Protein AF-A0A5E3X600-F1 (afdb_monomer)

pLDDT: mean 76.94, std 15.93, range [38.12, 96.0]

Nearest PDB structures (foldseek):
  6sci-assembly1_A  TM=3.029E-01  e=6.767E+00  Escherichia coli K-12

Solvent-accessible surface area (backbone atoms only — not comparable to full-atom values): 11676 Å² total; per-residue (Å²): 130,70,82,52,58,64,31,53,50,54,53,45,63,74,66,53,71,58,20,53,50,25,67,34,67,32,62,66,55,35,43,56,51,49,49,69,52,50,50,59,39,31,50,56,57,47,69,69,44,81,86,58,88,66,56,58,35,58,50,46,62,72,31,41,67,66,52,48,101,84,67,47,61,62,64,84,57,62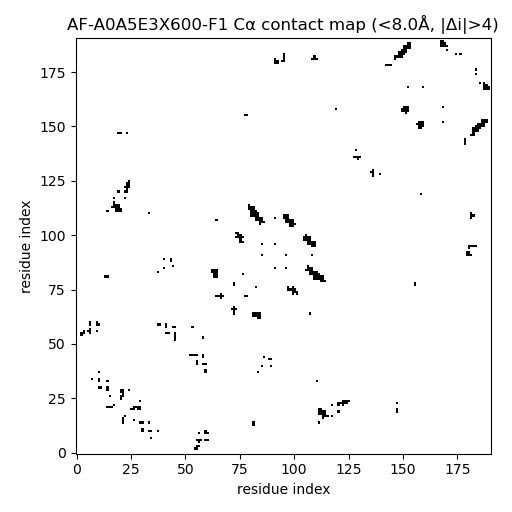,80,53,50,42,30,34,60,44,55,96,82,53,78,68,50,74,90,41,49,48,64,28,86,53,98,80,49,52,34,27,28,59,77,49,35,50,42,96,58,64,86,77,58,76,62,55,78,78,83,66,61,54,78,91,39,64,70,61,25,52,60,46,54,76,67,48,70,87,65,72,80,54,38,34,33,81,87,60,44,82,50,77,75,88,86,54,97,62,67,65,41,56,72,95,61,89,76,87,82,50,88,70,51,66,56,55,79,48,86,27,53,81,131

Foldseek 3Di:
DDLCPLQLVLLLVLQDDAWLCCLQPNSVLLSVQSCVQQQLLLVVVQVPPPPDNDRSSVSSNVFWFAADPVRDTAPQQFPQFGKGFDDPPSLADPVQWTFGPDPVRTTIGTQIGHDPDSVQHDHDDPPQPPPVP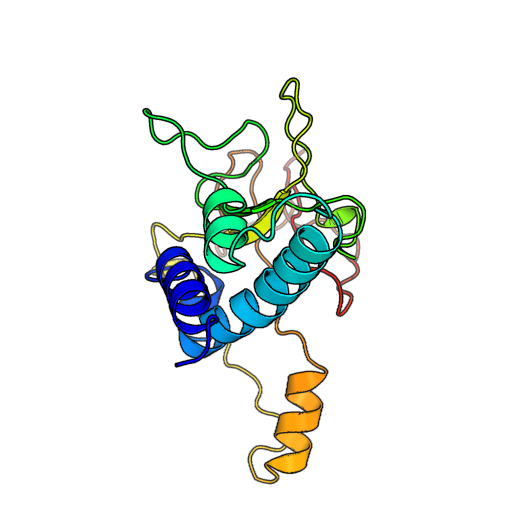VVVSVVVPVVDPPADAWEAEPVSDIHDDPPDPDQQQDDPDDDDDDPSHSYDYDHGDDD

Secondary structure (DSSP, 8-state):
--TTHHHHHHHHHHT-SSBHHHHHH-HHHHHHHHHHHHHHHHHHHHHH--SS---HHHHHHHHBPPP-TTSPPPTTSPTTEEEEE--TTS---GGGEEEPSSTT--EEEEEEEB-S-GGGS-PPPPP-TTTT-HHHHHHHHTT------EEEETTS-BS--TT-S--TTS-SSPP---TT----EEEE---

Radius of gyration: 17.74 Å; Cα contacts (8 Å, |Δi|>4): 252; chains: 1; bounding box: 41×49×45 Å

Sequence (191 aa):
MSSQGPAFMVIACEHKGDTVINVTFGPQVAGDRAIRLVVPMAEKTTAKRTVHRTPIHEVILRSYCQPDSRGNLPQGIPPGAIAFAAHEDAGIHYSDIIETADAARTRWCILDVRVPDPTRIIPATIVVPYATQLTRLNSELDRTDMLPLWFWQKNSELGVPIAESSFDCLPDRPTRIEASSLKVALHVGHN

Mean predicted aligned error: 9.57 Å

Structure (mmCIF, N/CA/C/O backbone):
data_AF-A0A5E3X600-F1
#
_entry.id   AF-A0A5E3X600-F1
#
loop_
_atom_site.group_PDB
_atom_site.id
_atom_site.type_symbol
_atom_site.label_atom_id
_atom_site.label_alt_id
_atom_site.label_comp_id
_atom_site.label_asym_id
_atom_site.label_entity_id
_atom_site.label_seq_id
_atom_site.pdbx_PDB_ins_code
_atom_site.Cartn_x
_atom_site.Cartn_y
_atom_site.Cartn_z
_atom_site.occupancy
_atom_site.B_iso_or_equiv
_atom_site.auth_seq_id
_atom_site.auth_comp_id
_atom_site.auth_asym_id
_atom_site.auth_atom_id
_atom_site.pdbx_PDB_model_num
ATOM 1 N N . MET A 1 1 ? 13.132 -23.997 -8.587 1.00 45.19 1 MET A N 1
ATOM 2 C CA . MET A 1 1 ? 12.647 -23.028 -7.579 1.00 45.19 1 MET A CA 1
ATOM 3 C C . MET A 1 1 ? 12.146 -21.810 -8.332 1.00 45.19 1 MET A C 1
ATOM 5 O O . MET A 1 1 ? 12.881 -21.330 -9.185 1.00 45.19 1 MET A O 1
ATOM 9 N N . SER A 1 2 ? 10.890 -21.394 -8.143 1.00 53.72 2 SER A N 1
ATOM 10 C CA . SER A 1 2 ? 10.322 -20.298 -8.937 1.00 53.72 2 SER A CA 1
ATOM 11 C C . SER A 1 2 ? 11.105 -19.004 -8.687 1.00 53.72 2 SER A C 1
ATOM 13 O O . SER A 1 2 ? 11.452 -18.679 -7.552 1.00 53.72 2 SER A O 1
ATOM 15 N N . SER A 1 3 ? 11.369 -18.234 -9.743 1.00 62.16 3 SER A N 1
ATOM 16 C CA . SER A 1 3 ? 12.017 -16.912 -9.673 1.00 62.16 3 SER A CA 1
ATOM 17 C C . SER A 1 3 ? 11.206 -15.866 -8.890 1.00 62.16 3 SER A C 1
ATOM 19 O O . SER A 1 3 ? 11.630 -14.719 -8.767 1.00 62.16 3 SER A O 1
ATOM 21 N N . GLN A 1 4 ? 10.034 -16.258 -8.382 1.00 75.56 4 GLN A N 1
ATOM 22 C CA . GLN A 1 4 ? 9.105 -15.443 -7.610 1.00 75.56 4 GLN A CA 1
ATOM 23 C C . GLN A 1 4 ? 9.355 -15.513 -6.097 1.00 75.56 4 GLN A C 1
ATOM 25 O O . GLN A 1 4 ? 8.966 -14.589 -5.392 1.00 75.56 4 GLN A O 1
ATOM 30 N N . GLY A 1 5 ? 10.055 -16.537 -5.589 1.00 86.81 5 GLY A N 1
ATOM 31 C CA . GLY A 1 5 ? 10.367 -16.646 -4.155 1.00 86.81 5 GLY A CA 1
ATOM 32 C C . GLY A 1 5 ? 11.020 -15.379 -3.573 1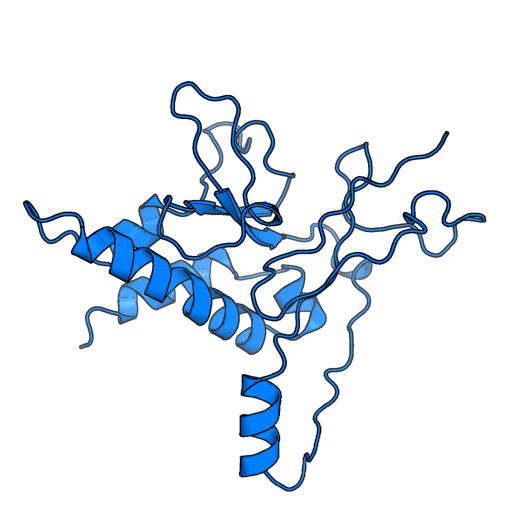.00 86.81 5 GLY A C 1
ATOM 33 O O . GLY A 1 5 ? 10.505 -14.829 -2.599 1.00 86.81 5 GLY A O 1
ATOM 34 N N . PRO A 1 6 ? 12.081 -14.834 -4.202 1.00 91.31 6 PRO A N 1
ATOM 35 C CA . PRO A 1 6 ? 12.690 -13.578 -3.764 1.00 91.31 6 PRO A CA 1
ATOM 36 C C . PRO A 1 6 ? 11.747 -12.368 -3.835 1.00 91.31 6 PRO A C 1
ATOM 38 O O . PRO A 1 6 ? 11.812 -11.497 -2.976 1.00 91.31 6 PRO A O 1
ATOM 41 N N . ALA A 1 7 ? 10.846 -12.317 -4.822 1.00 91.75 7 ALA A N 1
ATOM 42 C CA . ALA A 1 7 ? 9.875 -11.231 -4.953 1.00 91.75 7 ALA A CA 1
ATOM 43 C C . ALA A 1 7 ? 8.884 -11.218 -3.782 1.00 91.75 7 ALA A C 1
ATOM 45 O O . ALA A 1 7 ? 8.658 -10.170 -3.180 1.00 91.75 7 ALA A O 1
ATOM 46 N N . PHE A 1 8 ? 8.350 -12.385 -3.415 1.00 93.81 8 PHE A N 1
ATOM 47 C CA . PHE A 1 8 ? 7.444 -12.504 -2.274 1.00 93.81 8 PHE A CA 1
ATOM 48 C C . PHE A 1 8 ? 8.130 -12.161 -0.955 1.00 93.81 8 PHE A C 1
ATOM 50 O O . PHE A 1 8 ? 7.510 -11.524 -0.111 1.00 93.81 8 PHE A O 1
ATOM 57 N N . MET A 1 9 ? 9.414 -12.498 -0.793 1.00 93.44 9 MET A N 1
ATOM 58 C CA . MET A 1 9 ? 10.168 -12.084 0.395 1.00 93.44 9 MET A CA 1
ATOM 59 C C . MET A 1 9 ? 10.314 -10.564 0.495 1.00 93.44 9 MET A C 1
ATOM 61 O O . MET A 1 9 ? 10.135 -10.023 1.581 1.00 93.44 9 MET A O 1
ATOM 65 N N . VAL A 1 10 ? 10.604 -9.864 -0.609 1.00 94.25 10 VAL A N 1
ATOM 66 C CA . VAL A 1 10 ? 10.683 -8.390 -0.602 1.00 94.25 10 VAL A CA 1
ATOM 67 C C . VAL A 1 10 ? 9.337 -7.787 -0.204 1.00 94.25 10 VAL A C 1
ATOM 69 O O . VAL A 1 10 ? 9.286 -6.939 0.682 1.00 94.25 10 VAL A O 1
ATOM 72 N N . ILE A 1 11 ? 8.244 -8.269 -0.800 1.00 94.88 11 ILE A N 1
ATOM 73 C CA . ILE A 1 11 ? 6.891 -7.796 -0.481 1.00 94.88 11 ILE A CA 1
ATOM 74 C C . ILE A 1 11 ? 6.559 -8.061 0.992 1.00 94.88 11 ILE A C 1
ATOM 76 O O . ILE A 1 11 ? 6.163 -7.145 1.705 1.00 94.88 11 ILE A O 1
ATOM 80 N N . ALA A 1 12 ? 6.779 -9.282 1.481 1.00 93.81 12 ALA A N 1
ATOM 81 C CA . ALA A 1 12 ? 6.529 -9.625 2.877 1.00 93.81 12 ALA A CA 1
ATOM 82 C C . ALA A 1 12 ? 7.363 -8.766 3.843 1.00 93.81 12 ALA A C 1
ATOM 84 O O . ALA A 1 12 ? 6.867 -8.360 4.888 1.00 93.81 12 ALA A O 1
ATOM 85 N N . CYS A 1 13 ? 8.614 -8.455 3.492 1.00 94.06 13 CYS A N 1
ATOM 86 C CA . CYS A 1 13 ? 9.482 -7.606 4.304 1.00 94.06 13 CYS A CA 1
ATOM 87 C C . CYS A 1 13 ? 9.001 -6.155 4.396 1.00 94.06 13 CYS A C 1
ATOM 89 O O . CYS A 1 13 ? 9.158 -5.555 5.458 1.00 94.06 13 CYS A O 1
ATOM 91 N N . GLU A 1 14 ? 8.442 -5.593 3.325 1.00 94.44 14 GLU A N 1
ATOM 92 C CA . GLU A 1 14 ? 7.943 -4.212 3.326 1.00 94.44 14 GLU A CA 1
ATOM 93 C C . GLU A 1 14 ? 6.651 -4.058 4.133 1.00 94.44 14 GLU A C 1
ATOM 95 O O . GLU A 1 14 ? 6.475 -3.052 4.824 1.00 94.44 14 GLU A O 1
ATOM 100 N N . HIS A 1 15 ? 5.795 -5.084 4.095 1.00 93.50 15 HIS A N 1
ATOM 101 C CA . HIS A 1 15 ? 4.473 -5.115 4.733 1.00 93.50 15 HIS A CA 1
ATOM 102 C C . HIS A 1 15 ? 4.456 -5.829 6.095 1.00 93.50 15 HIS A C 1
ATOM 104 O O . HIS A 1 15 ? 3.393 -6.154 6.618 1.00 93.50 15 HIS A O 1
ATOM 110 N N . LYS A 1 16 ? 5.626 -6.099 6.685 1.00 92.75 16 LYS A N 1
ATOM 111 C CA . LYS A 1 16 ? 5.725 -6.678 8.034 1.00 92.75 16 LYS A CA 1
ATOM 112 C C . LYS A 1 16 ? 5.503 -5.625 9.124 1.00 92.75 16 LYS A C 1
ATOM 114 O O . LYS A 1 16 ? 5.778 -4.442 8.930 1.00 92.75 16 LYS A O 1
ATOM 119 N N . GLY A 1 17 ? 5.174 -6.101 10.324 1.00 92.06 17 GLY A N 1
ATOM 120 C CA . GLY A 1 17 ? 5.018 -5.262 11.514 1.00 92.06 17 GLY A CA 1
ATOM 121 C C . GLY A 1 17 ? 3.677 -4.539 11.536 1.00 92.06 17 GLY A C 1
ATOM 122 O O . GLY A 1 17 ? 2.733 -4.966 10.876 1.00 92.06 17 GLY A O 1
ATOM 123 N N . ASP A 1 18 ? 3.589 -3.457 12.300 1.00 93.19 18 ASP A N 1
ATOM 124 C CA . ASP A 1 18 ? 2.327 -2.753 12.500 1.00 93.19 18 ASP A CA 1
ATOM 125 C C . ASP A 1 18 ? 2.005 -1.855 11.302 1.00 93.19 18 ASP A C 1
ATOM 127 O O . ASP A 1 18 ? 2.442 -0.706 11.203 1.00 93.19 18 ASP A O 1
ATOM 131 N N . THR A 1 19 ? 1.246 -2.404 10.358 1.00 91.94 19 THR A N 1
ATOM 132 C CA . THR A 1 19 ? 0.670 -1.679 9.221 1.00 91.94 19 THR A CA 1
ATOM 133 C C . THR A 1 19 ? -0.846 -1.696 9.313 1.00 91.94 19 THR A C 1
ATOM 135 O O . THR A 1 19 ? -1.399 -2.648 9.855 1.00 91.94 19 THR A O 1
ATOM 138 N N . VAL A 1 20 ? -1.542 -0.684 8.786 1.00 88.31 20 VAL A N 1
ATOM 139 C CA . VAL A 1 20 ? -3.006 -0.575 8.930 1.00 88.31 20 VAL A CA 1
ATOM 140 C C . VAL A 1 20 ? -3.706 -1.850 8.471 1.00 88.31 20 VAL A C 1
ATOM 142 O O . VAL A 1 20 ? -4.547 -2.370 9.205 1.00 88.31 20 VAL A O 1
ATOM 145 N N . ILE A 1 21 ? -3.351 -2.389 7.301 1.00 87.81 21 ILE A N 1
ATOM 146 C CA . ILE A 1 21 ? -3.981 -3.617 6.794 1.00 87.81 21 ILE A CA 1
ATOM 147 C C . ILE A 1 21 ? -3.667 -4.795 7.720 1.00 87.81 21 ILE A C 1
ATOM 149 O O . ILE A 1 21 ? -4.570 -5.568 8.040 1.00 87.81 21 ILE A O 1
ATOM 153 N N . ASN A 1 22 ? -2.426 -4.911 8.201 1.00 89.25 22 ASN A N 1
ATOM 154 C CA . ASN A 1 22 ? -2.036 -5.983 9.108 1.00 89.25 22 ASN A CA 1
ATOM 155 C C . ASN A 1 22 ? -2.769 -5.894 10.460 1.00 89.25 22 ASN A C 1
ATOM 157 O O . ASN A 1 22 ? -3.338 -6.888 10.902 1.00 89.25 22 ASN A O 1
ATOM 161 N N . VAL A 1 23 ? -2.843 -4.717 11.094 1.00 87.94 23 VAL A N 1
ATOM 162 C CA . VAL A 1 23 ? -3.537 -4.573 12.390 1.00 87.94 23 VAL A CA 1
ATOM 163 C C . VAL A 1 23 ? -5.053 -4.750 12.252 1.00 87.94 23 VAL A C 1
ATOM 165 O O . VAL A 1 23 ? -5.705 -5.222 13.179 1.00 87.94 23 VAL A O 1
ATOM 168 N N . THR A 1 24 ? -5.622 -4.384 11.099 1.00 84.44 24 THR A N 1
ATOM 169 C CA . THR A 1 24 ? -7.074 -4.457 10.866 1.00 84.44 24 THR A CA 1
ATOM 170 C C . THR A 1 24 ? -7.523 -5.864 10.471 1.00 84.44 24 THR A C 1
ATOM 172 O O . THR A 1 24 ? -8.528 -6.352 10.982 1.00 84.44 24 THR A O 1
ATOM 175 N N . PHE A 1 25 ? -6.796 -6.515 9.557 1.00 82.94 25 PHE A N 1
ATOM 176 C CA . PHE A 1 25 ? -7.232 -7.745 8.883 1.00 82.94 25 PHE A CA 1
ATOM 177 C C . PHE A 1 25 ? -6.270 -8.931 9.052 1.00 82.94 25 PHE A C 1
ATOM 179 O O . PHE A 1 25 ? -6.599 -10.052 8.662 1.00 82.94 25 PHE A O 1
ATOM 186 N N . GLY A 1 26 ? -5.092 -8.709 9.634 1.00 86.19 26 GLY A N 1
ATOM 187 C CA . GLY A 1 26 ? -4.058 -9.716 9.847 1.00 86.19 26 GLY A CA 1
ATOM 188 C C . GLY A 1 26 ? -3.000 -9.790 8.734 1.00 86.19 26 GLY A C 1
ATOM 189 O O . GLY A 1 26 ? -3.195 -9.294 7.617 1.00 86.19 26 GLY A O 1
ATOM 190 N N . PRO A 1 27 ? -1.867 -10.463 9.008 1.00 87.69 27 PRO A N 1
ATOM 191 C CA . PRO A 1 27 ? -0.671 -10.396 8.163 1.00 87.69 27 PRO A CA 1
ATOM 192 C C . PRO A 1 27 ? -0.838 -11.130 6.835 1.00 87.69 27 PRO A C 1
ATOM 194 O O . PRO A 1 27 ? -0.254 -10.736 5.827 1.00 87.69 27 PRO A O 1
ATOM 197 N N . GLN A 1 28 ? -1.658 -12.183 6.816 1.00 84.62 28 GLN A N 1
ATOM 198 C CA . GLN A 1 28 ? -1.955 -12.929 5.597 1.00 84.62 28 GLN A CA 1
ATOM 199 C C . GLN A 1 28 ? -2.701 -12.051 4.583 1.00 84.62 28 GLN A C 1
ATOM 201 O O . GLN A 1 28 ? -2.296 -11.976 3.428 1.00 84.62 28 GLN A O 1
ATOM 206 N N . VAL A 1 29 ? -3.728 -11.317 5.031 1.00 83.44 29 VAL A N 1
ATOM 207 C CA . VAL A 1 29 ? -4.505 -10.413 4.168 1.00 83.44 29 VAL A CA 1
ATOM 208 C C . VAL A 1 29 ? -3.626 -9.281 3.631 1.00 83.44 29 VAL A C 1
ATOM 210 O O . VAL A 1 29 ? -3.697 -8.967 2.441 1.00 83.44 29 VAL A O 1
ATOM 213 N N . ALA A 1 30 ? -2.762 -8.707 4.477 1.00 86.81 30 ALA A N 1
ATOM 214 C CA . ALA A 1 30 ? -1.802 -7.681 4.067 1.00 86.81 30 ALA A CA 1
ATOM 215 C C . ALA A 1 30 ? -0.842 -8.186 2.978 1.00 86.81 30 ALA A C 1
ATOM 217 O O . ALA A 1 30 ? -0.710 -7.554 1.925 1.00 86.81 30 ALA A O 1
ATOM 218 N N . GLY A 1 31 ? -0.234 -9.357 3.187 1.00 89.38 31 GLY A N 1
ATOM 219 C CA . GLY A 1 31 ? 0.672 -9.978 2.221 1.00 89.38 31 GLY A CA 1
ATOM 220 C C . GLY A 1 31 ? -0.008 -10.308 0.891 1.00 89.38 31 GLY A C 1
ATOM 221 O O . GLY A 1 31 ? 0.477 -9.897 -0.165 1.00 89.38 31 GLY A O 1
ATOM 222 N N . ASP A 1 32 ? -1.156 -10.988 0.930 1.00 85.75 32 ASP A N 1
ATOM 223 C CA . ASP A 1 32 ? -1.898 -11.396 -0.270 1.00 85.75 32 ASP A CA 1
ATOM 224 C C . ASP A 1 32 ? -2.338 -10.187 -1.100 1.00 85.75 32 ASP A C 1
ATOM 226 O O . ASP A 1 32 ? -2.290 -10.197 -2.334 1.00 85.75 32 ASP A O 1
ATOM 230 N N . ARG A 1 33 ? -2.745 -9.104 -0.436 1.00 85.12 33 ARG A N 1
ATOM 231 C CA . ARG A 1 33 ? -3.091 -7.847 -1.100 1.00 85.12 33 ARG A CA 1
ATOM 232 C C . ARG A 1 33 ? -1.882 -7.182 -1.745 1.00 85.12 33 ARG A C 1
ATOM 234 O O . ARG A 1 33 ? -1.953 -6.807 -2.916 1.00 85.12 33 ARG A O 1
ATOM 241 N N . ALA A 1 34 ? -0.777 -7.056 -1.017 1.00 90.50 34 ALA A N 1
ATOM 242 C CA . ALA A 1 34 ? 0.436 -6.464 -1.562 1.00 90.50 34 ALA A CA 1
ATOM 243 C C . ALA A 1 34 ? 0.934 -7.247 -2.788 1.00 90.50 34 ALA A C 1
ATOM 245 O O . ALA A 1 34 ? 1.280 -6.642 -3.801 1.00 90.50 34 ALA A O 1
ATOM 246 N N . ILE A 1 35 ? 0.888 -8.584 -2.748 1.00 91.31 35 ILE A N 1
ATOM 247 C CA . ILE A 1 35 ? 1.250 -9.454 -3.877 1.00 91.31 35 ILE A CA 1
ATOM 248 C C . ILE A 1 35 ? 0.350 -9.206 -5.093 1.00 91.31 35 ILE A C 1
ATOM 250 O O . ILE A 1 35 ? 0.874 -9.008 -6.193 1.00 91.31 35 ILE A O 1
ATOM 254 N N . ARG A 1 36 ? -0.978 -9.174 -4.904 1.00 87.81 36 ARG A N 1
ATOM 255 C CA . ARG A 1 36 ? -1.961 -8.959 -5.985 1.00 87.81 36 ARG A CA 1
ATOM 256 C C . ARG A 1 36 ? -1.763 -7.643 -6.738 1.00 87.81 36 ARG A C 1
ATOM 258 O O . ARG A 1 36 ? -2.106 -7.572 -7.912 1.00 87.81 36 ARG A O 1
ATOM 265 N N . LEU A 1 37 ? -1.194 -6.629 -6.092 1.00 87.31 37 LEU A N 1
ATOM 266 C CA . LEU A 1 37 ? -0.929 -5.324 -6.702 1.00 87.31 37 LEU A CA 1
ATOM 267 C C . LEU A 1 37 ? 0.485 -5.230 -7.279 1.00 87.31 37 LEU A C 1
ATOM 269 O O . LEU A 1 37 ? 0.677 -4.892 -8.447 1.00 87.31 37 LEU A O 1
ATOM 273 N N . VAL A 1 38 ? 1.488 -5.568 -6.471 1.00 92.56 38 VAL A N 1
ATOM 274 C CA . VAL A 1 38 ? 2.901 -5.348 -6.794 1.00 92.56 38 VAL A CA 1
ATOM 275 C C . VAL A 1 38 ? 3.378 -6.252 -7.922 1.00 92.56 38 VAL A C 1
ATOM 277 O O . VAL A 1 38 ? 4.123 -5.798 -8.792 1.00 92.56 38 VAL A O 1
ATOM 280 N N . VAL A 1 39 ? 2.960 -7.522 -7.935 1.00 91.81 39 VAL A N 1
ATOM 281 C CA . VAL A 1 39 ? 3.447 -8.482 -8.934 1.00 91.81 39 VAL A CA 1
ATOM 282 C C . VAL A 1 39 ? 2.971 -8.111 -10.341 1.00 91.81 39 VAL A C 1
ATOM 284 O O . VAL A 1 39 ? 3.841 -7.920 -11.193 1.00 91.81 39 VAL A O 1
ATOM 287 N N . PRO A 1 40 ? 1.667 -7.887 -10.608 1.00 90.06 40 PRO A N 1
ATOM 288 C CA . PRO A 1 40 ? 1.227 -7.468 -11.939 1.00 90.06 40 PRO A CA 1
ATOM 289 C C . PRO A 1 40 ? 1.847 -6.140 -12.391 1.00 90.06 40 PRO A C 1
ATOM 291 O O . PRO A 1 40 ? 2.202 -5.991 -13.562 1.00 90.06 40 PRO A O 1
ATOM 294 N N . MET A 1 41 ? 2.025 -5.177 -11.477 1.00 90.38 41 MET A N 1
ATOM 295 C CA . MET A 1 41 ? 2.701 -3.914 -11.795 1.00 90.38 41 MET A CA 1
ATOM 296 C C . MET A 1 41 ? 4.159 -4.145 -12.216 1.00 90.38 41 MET A C 1
ATOM 298 O O . MET A 1 41 ? 4.596 -3.622 -13.243 1.00 90.38 41 MET A O 1
ATOM 302 N N . ALA A 1 42 ? 4.905 -4.963 -11.474 1.00 91.12 42 ALA A N 1
ATOM 303 C CA . ALA A 1 42 ? 6.296 -5.274 -11.788 1.00 91.12 42 ALA A CA 1
ATOM 304 C C . ALA A 1 42 ? 6.446 -6.098 -13.079 1.00 91.12 42 ALA A C 1
ATOM 306 O O . ALA A 1 42 ? 7.377 -5.861 -13.856 1.00 91.12 42 ALA A O 1
ATOM 307 N N . GLU A 1 43 ? 5.535 -7.036 -13.344 1.00 90.00 43 GLU A N 1
ATOM 308 C CA . GLU A 1 43 ? 5.512 -7.826 -14.581 1.00 90.00 43 GLU A CA 1
ATOM 309 C C . GLU A 1 43 ? 5.307 -6.937 -15.808 1.00 90.00 43 GLU A C 1
ATOM 311 O O . GLU A 1 43 ? 6.086 -7.026 -16.762 1.00 90.00 43 GLU A O 1
ATOM 316 N N . LYS A 1 44 ? 4.341 -6.010 -15.758 1.00 88.62 44 LYS A N 1
ATOM 317 C CA . LYS A 1 44 ? 4.119 -5.016 -16.821 1.00 88.62 44 LYS A CA 1
ATOM 318 C C . LYS A 1 44 ? 5.362 -4.159 -17.068 1.00 88.62 44 LYS A C 1
ATOM 320 O O . LYS A 1 44 ? 5.753 -3.954 -18.218 1.00 88.62 44 LYS A O 1
ATOM 325 N N . THR A 1 45 ? 6.018 -3.687 -16.007 1.00 86.75 45 THR A N 1
ATOM 326 C CA . THR A 1 45 ? 7.260 -2.904 -16.120 1.00 86.75 45 THR A CA 1
ATOM 327 C C . THR A 1 45 ? 8.390 -3.713 -16.748 1.00 86.75 45 THR A C 1
ATOM 329 O O . THR A 1 45 ? 9.120 -3.205 -17.602 1.00 86.75 45 THR A O 1
ATOM 332 N N . THR A 1 46 ? 8.527 -4.981 -16.360 1.00 87.06 46 THR A N 1
ATOM 333 C CA . THR A 1 46 ? 9.558 -5.881 -16.892 1.00 87.06 46 THR A CA 1
ATOM 334 C C . THR A 1 46 ? 9.319 -6.177 -18.373 1.00 87.06 46 THR A C 1
ATOM 336 O O . THR A 1 46 ? 10.264 -6.136 -19.157 1.00 87.06 46 THR A O 1
ATOM 339 N N . ALA A 1 47 ? 8.065 -6.399 -18.780 1.00 84.94 47 ALA A N 1
ATOM 340 C CA . ALA A 1 47 ? 7.697 -6.681 -20.169 1.00 84.94 47 ALA A CA 1
ATOM 341 C C . ALA A 1 47 ? 8.051 -5.535 -21.136 1.00 84.94 47 ALA A C 1
ATOM 343 O O . ALA A 1 47 ? 8.394 -5.784 -22.290 1.00 84.94 47 ALA A O 1
ATOM 344 N N . LYS A 1 48 ? 8.018 -4.282 -20.667 1.00 80.69 48 LYS A N 1
ATOM 345 C CA . LYS A 1 48 ? 8.375 -3.102 -21.472 1.00 80.69 48 LYS A CA 1
ATOM 346 C C . LYS A 1 48 ? 9.879 -2.911 -21.673 1.00 80.69 48 LYS A C 1
ATOM 348 O O . LYS A 1 48 ? 10.289 -2.252 -22.626 1.00 80.69 48 LYS A O 1
ATOM 353 N N . ARG A 1 49 ? 10.721 -3.439 -20.780 1.00 77.38 49 ARG A N 1
ATOM 354 C CA . ARG A 1 49 ? 12.181 -3.279 -20.860 1.00 77.38 49 ARG A CA 1
ATOM 355 C C . ARG A 1 49 ? 12.761 -4.365 -21.769 1.00 77.38 49 ARG A C 1
ATOM 357 O O . ARG A 1 49 ? 13.227 -5.401 -21.314 1.00 77.38 49 ARG A O 1
ATOM 364 N N . THR A 1 50 ? 12.729 -4.111 -23.074 1.00 58.94 50 THR A N 1
ATOM 365 C CA . THR A 1 50 ? 13.095 -5.068 -24.137 1.00 58.94 50 THR A CA 1
ATOM 366 C C . THR A 1 50 ? 14.586 -5.413 -24.220 1.00 58.94 50 THR A C 1
ATOM 368 O O . THR A 1 50 ? 14.939 -6.393 -24.868 1.00 58.94 50 THR A O 1
ATOM 371 N N . VAL A 1 51 ? 15.472 -4.645 -23.575 1.00 66.12 51 VAL A N 1
ATOM 372 C CA . VAL A 1 51 ? 16.924 -4.748 -23.816 1.00 66.12 51 VAL A CA 1
ATOM 373 C C . VAL A 1 51 ? 17.641 -5.631 -22.790 1.00 66.12 51 VAL A C 1
ATOM 375 O O . VAL A 1 51 ? 18.598 -6.308 -23.142 1.00 66.12 51 VAL A O 1
ATOM 378 N N . HIS A 1 52 ? 17.199 -5.654 -21.528 1.00 68.06 52 HIS A N 1
ATOM 379 C CA . HIS A 1 52 ? 17.789 -6.486 -20.472 1.00 68.06 52 HIS A CA 1
ATOM 380 C C . HIS A 1 52 ? 16.678 -7.045 -19.588 1.00 68.06 52 HIS A C 1
ATOM 382 O O . HIS A 1 52 ? 15.887 -6.291 -19.021 1.00 68.06 52 HIS A O 1
ATOM 388 N N . ARG A 1 53 ? 16.634 -8.374 -19.446 1.00 78.94 53 ARG A N 1
ATOM 389 C CA . ARG A 1 53 ? 15.643 -9.072 -18.623 1.00 78.94 53 ARG A CA 1
ATOM 390 C C . ARG A 1 53 ? 16.001 -8.913 -17.142 1.00 78.94 53 ARG A C 1
ATOM 392 O O . ARG A 1 53 ? 16.561 -9.820 -16.535 1.00 78.94 53 ARG A O 1
ATOM 399 N N . THR A 1 54 ? 15.727 -7.737 -16.579 1.00 86.00 54 THR A N 1
ATOM 400 C CA . THR A 1 54 ? 15.874 -7.492 -15.139 1.00 86.00 54 THR A CA 1
ATOM 401 C C . THR A 1 54 ? 14.995 -8.489 -14.374 1.00 86.00 54 THR A C 1
ATOM 403 O O . THR A 1 54 ? 13.815 -8.627 -14.708 1.00 86.00 54 THR A O 1
ATOM 406 N N . PRO A 1 55 ? 15.526 -9.199 -13.366 1.00 90.00 55 PRO A N 1
ATOM 407 C CA . PRO A 1 55 ? 14.714 -10.075 -12.533 1.00 90.00 55 PRO A CA 1
ATOM 408 C C . PRO A 1 55 ? 13.570 -9.310 -11.853 1.00 90.00 55 PRO A C 1
ATOM 410 O O . PRO A 1 55 ? 13.770 -8.211 -11.338 1.00 90.00 55 PRO A O 1
ATOM 413 N N . ILE A 1 56 ? 12.376 -9.909 -11.790 1.00 90.19 56 ILE A N 1
ATOM 414 C CA . ILE A 1 56 ? 11.180 -9.253 -11.231 1.00 90.19 56 ILE A CA 1
ATOM 415 C C . ILE A 1 56 ? 11.386 -8.747 -9.796 1.00 90.19 56 ILE A C 1
ATOM 417 O O . ILE A 1 56 ? 10.933 -7.662 -9.452 1.00 90.19 56 ILE A O 1
ATOM 421 N N . HIS A 1 57 ? 12.116 -9.494 -8.965 1.00 92.56 57 HIS A N 1
ATOM 422 C CA . HIS A 1 57 ? 12.381 -9.098 -7.584 1.00 92.56 57 HIS A CA 1
ATOM 423 C C . HIS A 1 57 ? 13.241 -7.830 -7.493 1.00 92.56 57 HIS A C 1
ATOM 425 O O . HIS A 1 57 ? 13.031 -7.029 -6.589 1.00 92.56 57 HIS A O 1
ATOM 431 N N . GLU A 1 58 ? 14.160 -7.603 -8.439 1.00 92.31 58 GLU A N 1
ATOM 432 C CA . GLU A 1 58 ? 14.920 -6.352 -8.503 1.00 92.31 58 GLU A CA 1
ATOM 433 C C . GLU A 1 58 ? 14.033 -5.183 -8.924 1.00 92.31 58 GLU A C 1
ATOM 435 O O . GLU A 1 58 ? 14.180 -4.082 -8.397 1.00 92.31 58 GLU A O 1
ATOM 440 N N . VAL A 1 59 ? 13.100 -5.412 -9.857 1.00 92.38 59 VAL A N 1
ATOM 441 C CA . VAL A 1 59 ? 12.114 -4.396 -10.249 1.00 92.38 59 VAL A CA 1
ATOM 442 C C . VAL A 1 59 ? 11.254 -4.021 -9.049 1.00 92.38 59 VAL A C 1
ATOM 444 O O . VAL A 1 59 ? 11.113 -2.837 -8.764 1.00 92.38 59 VAL A O 1
ATOM 447 N N . ILE A 1 60 ? 10.744 -5.009 -8.313 1.00 94.88 60 ILE A N 1
ATOM 448 C CA . ILE A 1 60 ? 9.945 -4.796 -7.101 1.00 94.88 60 ILE A CA 1
ATOM 449 C C . ILE A 1 60 ? 10.746 -4.017 -6.059 1.00 94.88 60 ILE A C 1
ATOM 451 O O . ILE A 1 60 ? 10.289 -2.970 -5.609 1.00 94.88 60 ILE A O 1
ATOM 455 N N . LEU A 1 61 ? 11.954 -4.478 -5.724 1.00 94.69 61 LEU A N 1
ATOM 456 C CA . LEU A 1 61 ? 12.810 -3.843 -4.721 1.00 94.69 61 LEU A CA 1
ATOM 457 C C . LEU A 1 61 ? 13.075 -2.367 -5.041 1.00 94.69 61 LEU A C 1
ATOM 459 O O . LEU A 1 61 ? 12.970 -1.520 -4.162 1.00 94.69 61 LEU A O 1
ATOM 463 N N . ARG A 1 62 ? 13.378 -2.048 -6.305 1.00 93.25 62 ARG A N 1
ATOM 464 C CA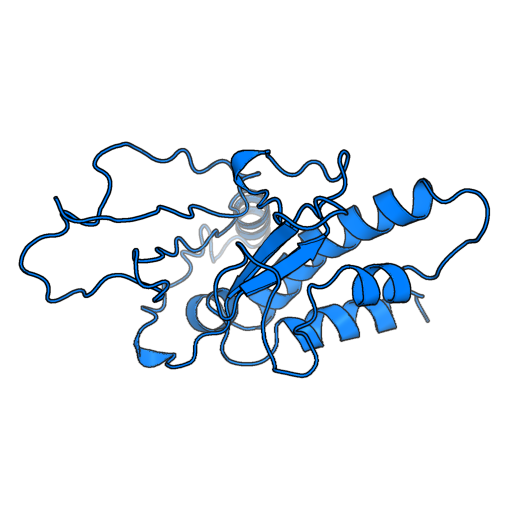 . ARG A 1 62 ? 13.658 -0.671 -6.747 1.00 93.25 62 ARG A CA 1
ATOM 465 C C . ARG A 1 62 ? 12.408 0.196 -6.904 1.00 93.25 62 ARG A C 1
ATOM 467 O O . ARG A 1 62 ? 12.543 1.406 -7.043 1.00 93.25 62 ARG A O 1
ATOM 474 N N . SER A 1 63 ? 11.223 -0.411 -6.948 1.00 94.75 63 SER A N 1
ATOM 475 C CA . SER A 1 63 ? 9.954 0.300 -7.139 1.00 94.75 63 SER A CA 1
ATOM 476 C C . SER A 1 63 ? 9.280 0.663 -5.819 1.00 94.75 63 SER A C 1
ATOM 478 O O . SER A 1 63 ? 8.403 1.523 -5.817 1.00 94.75 63 SER A O 1
ATOM 480 N N . TYR A 1 64 ? 9.677 0.053 -4.699 1.00 96.00 64 TYR A N 1
ATOM 481 C CA . TYR A 1 64 ? 9.263 0.527 -3.382 1.00 96.00 64 TYR A CA 1
ATOM 482 C C . TYR A 1 64 ? 9.896 1.881 -3.066 1.00 96.00 64 TYR A C 1
ATOM 484 O O . TYR A 1 64 ? 11.079 2.110 -3.319 1.00 96.00 64 TYR A O 1
ATOM 492 N N . CYS A 1 65 ? 9.095 2.774 -2.493 1.00 94.38 65 CYS A N 1
ATOM 493 C CA . CYS A 1 65 ? 9.553 4.070 -2.028 1.00 94.38 65 CYS A CA 1
ATOM 494 C C . CYS A 1 65 ? 10.497 3.878 -0.842 1.00 94.38 65 CYS A C 1
ATOM 496 O O . CYS A 1 65 ? 10.096 3.349 0.195 1.00 94.38 65 CYS A O 1
ATOM 498 N N . GLN A 1 66 ? 11.748 4.299 -1.008 1.00 91.69 66 GLN A N 1
ATOM 499 C CA . GLN A 1 66 ? 12.762 4.218 0.033 1.00 91.69 66 GLN A CA 1
ATOM 500 C C . GLN A 1 66 ? 12.941 5.597 0.676 1.00 91.69 66 GLN A C 1
ATOM 502 O O . GLN A 1 66 ? 13.050 6.589 -0.053 1.00 91.69 66 GLN A O 1
ATOM 507 N N . PRO A 1 67 ? 12.985 5.681 2.015 1.00 89.88 67 PRO A N 1
ATOM 508 C CA . PRO A 1 67 ? 13.384 6.904 2.691 1.00 89.88 67 PRO A CA 1
ATOM 509 C C . PRO A 1 67 ? 14.811 7.317 2.305 1.00 89.88 67 PRO A C 1
ATOM 511 O O . PRO A 1 67 ? 15.658 6.473 2.004 1.00 89.88 67 PRO A O 1
ATOM 514 N N . ASP A 1 68 ? 15.092 8.618 2.341 1.00 89.19 68 ASP A N 1
ATOM 515 C CA . ASP A 1 68 ? 16.450 9.135 2.183 1.00 89.19 68 ASP A CA 1
ATOM 516 C C . ASP A 1 68 ? 17.356 8.748 3.375 1.00 89.19 68 ASP A C 1
ATOM 518 O O . ASP A 1 68 ? 16.940 8.102 4.340 1.00 89.19 68 ASP A O 1
ATOM 522 N N . SER A 1 69 ? 18.622 9.174 3.346 1.00 87.94 69 SER A N 1
ATOM 523 C CA . SER A 1 69 ? 19.581 8.907 4.432 1.00 87.94 69 SER A CA 1
ATOM 524 C C . SER A 1 69 ? 19.194 9.520 5.785 1.00 87.94 69 SER A C 1
ATOM 526 O O . SER A 1 69 ? 19.799 9.185 6.803 1.00 87.94 69 SER A O 1
ATOM 528 N N . ARG A 1 70 ? 18.204 10.415 5.809 1.00 88.06 70 ARG A N 1
ATOM 529 C CA . ARG A 1 70 ? 17.638 11.043 7.006 1.00 88.06 70 ARG A CA 1
ATOM 530 C C . ARG A 1 70 ? 16.294 10.423 7.400 1.00 88.06 70 ARG A C 1
ATOM 532 O O . ARG A 1 70 ? 15.700 10.870 8.376 1.00 88.06 70 ARG A O 1
ATOM 539 N N . GLY A 1 71 ? 15.825 9.408 6.674 1.00 85.75 71 GLY A N 1
ATOM 540 C CA . GLY A 1 71 ? 14.544 8.752 6.912 1.00 85.75 71 GLY A CA 1
ATOM 541 C C . GLY A 1 71 ? 13.334 9.499 6.345 1.00 85.75 71 GLY A C 1
ATOM 542 O O . GLY A 1 71 ? 12.206 9.134 6.672 1.00 85.75 71 GLY A O 1
ATOM 543 N N . ASN A 1 72 ? 13.526 10.517 5.501 1.00 86.75 72 ASN A N 1
ATOM 544 C CA . ASN A 1 72 ? 12.420 11.261 4.901 1.00 86.75 72 ASN A CA 1
ATOM 545 C C . ASN A 1 72 ? 11.925 10.582 3.626 1.00 86.75 72 ASN A C 1
ATOM 547 O O . ASN A 1 72 ? 12.716 10.160 2.782 1.00 86.75 72 ASN A O 1
ATOM 551 N N . LEU A 1 73 ? 10.606 10.533 3.460 1.00 89.56 73 LEU A N 1
ATOM 552 C CA . LEU A 1 73 ? 9.983 10.143 2.199 1.00 89.56 73 LEU A CA 1
ATOM 553 C C . LEU A 1 73 ? 9.985 11.322 1.207 1.00 89.56 73 LEU A C 1
ATOM 555 O O . LEU A 1 73 ? 10.073 12.481 1.627 1.00 89.56 73 LEU A O 1
ATOM 559 N N . PRO A 1 74 ? 9.869 11.051 -0.106 1.00 90.12 74 PRO A N 1
ATOM 560 C CA . PRO A 1 74 ? 9.690 12.088 -1.114 1.00 90.12 74 PRO A CA 1
ATOM 561 C C . PRO A 1 74 ? 8.539 13.044 -0.778 1.00 90.12 74 PRO A C 1
ATOM 563 O O . PRO A 1 74 ? 7.497 12.634 -0.263 1.00 90.12 74 PRO A O 1
ATOM 566 N N . GLN A 1 75 ? 8.709 14.325 -1.114 1.00 87.06 75 GLN A N 1
ATOM 567 C CA . GLN A 1 75 ? 7.708 15.353 -0.835 1.00 87.06 75 GLN A CA 1
ATOM 568 C C . GLN A 1 75 ? 6.348 14.995 -1.453 1.00 87.06 75 GLN A C 1
ATOM 570 O O . GLN A 1 75 ? 6.249 14.769 -2.657 1.00 87.06 75 GLN A O 1
ATOM 575 N N . GLY A 1 76 ? 5.302 15.008 -0.624 1.00 84.12 76 GLY A N 1
ATOM 576 C CA . GLY A 1 76 ? 3.932 14.649 -1.007 1.00 84.12 76 GLY A CA 1
ATOM 577 C C . GLY A 1 76 ? 3.527 13.242 -0.567 1.00 84.12 76 GLY A C 1
ATOM 578 O O . GLY A 1 76 ? 2.335 12.970 -0.448 1.00 84.12 76 GLY A O 1
ATOM 579 N N . ILE A 1 77 ? 4.489 12.370 -0.252 1.00 87.88 77 ILE A N 1
ATOM 580 C CA . ILE A 1 77 ? 4.202 11.056 0.322 1.00 87.88 77 ILE A CA 1
ATOM 581 C C . ILE A 1 77 ? 3.972 11.204 1.835 1.00 87.88 77 ILE A C 1
ATOM 583 O O . ILE A 1 77 ? 4.849 11.725 2.530 1.00 87.88 77 ILE A O 1
ATOM 587 N N . PRO A 1 78 ? 2.821 10.753 2.370 1.00 85.81 78 PRO A N 1
ATOM 588 C CA . PRO A 1 78 ? 2.540 10.843 3.796 1.00 85.81 78 PRO A CA 1
ATOM 589 C C . PRO A 1 78 ? 3.555 10.058 4.642 1.00 85.81 78 PRO A C 1
ATOM 591 O O . PRO A 1 78 ? 4.008 8.990 4.215 1.00 85.81 78 PRO A O 1
ATOM 594 N N . PRO A 1 79 ? 3.872 10.515 5.866 1.00 85.75 79 PRO A N 1
ATOM 595 C CA . PRO A 1 79 ? 4.707 9.762 6.795 1.00 85.75 79 PRO A CA 1
ATOM 596 C C . PRO A 1 79 ? 4.186 8.337 7.016 1.00 85.75 79 PRO A C 1
ATOM 598 O O . PRO A 1 79 ? 2.981 8.101 7.100 1.00 85.75 79 PRO A O 1
ATOM 601 N N . GLY A 1 80 ? 5.105 7.372 7.093 1.00 88.62 80 GLY A N 1
ATOM 602 C CA . GLY A 1 80 ? 4.776 5.960 7.307 1.00 88.62 80 GLY A CA 1
ATOM 603 C C . GLY A 1 80 ? 4.167 5.241 6.097 1.00 88.62 80 GLY A C 1
ATOM 604 O O . GLY A 1 80 ? 3.989 4.026 6.161 1.00 88.62 80 GLY A O 1
ATOM 605 N N . ALA A 1 81 ? 3.875 5.932 4.991 1.00 90.69 81 ALA A N 1
ATOM 606 C CA . ALA A 1 81 ? 3.328 5.308 3.793 1.00 90.69 81 ALA A CA 1
ATOM 607 C C . ALA A 1 81 ? 4.277 4.240 3.221 1.00 90.69 81 ALA A C 1
ATOM 609 O O . ALA A 1 81 ? 5.468 4.479 3.018 1.00 90.69 81 ALA A O 1
ATOM 610 N N . ILE A 1 82 ? 3.725 3.070 2.906 1.00 93.88 82 ILE A N 1
ATOM 611 C CA . ILE A 1 82 ? 4.390 2.045 2.100 1.00 93.88 82 ILE A CA 1
ATOM 612 C C . ILE A 1 82 ? 3.951 2.292 0.661 1.00 93.88 82 ILE A C 1
ATOM 614 O O . ILE A 1 82 ? 2.853 1.901 0.265 1.00 93.88 82 ILE A O 1
ATOM 618 N N . ALA A 1 83 ? 4.771 3.014 -0.100 1.00 93.88 83 ALA A N 1
ATOM 619 C CA . ALA A 1 83 ? 4.455 3.421 -1.465 1.00 93.88 83 ALA A CA 1
ATOM 620 C C . ALA A 1 83 ? 5.229 2.613 -2.511 1.00 93.88 83 ALA A C 1
ATOM 622 O O . ALA A 1 83 ? 6.342 2.150 -2.265 1.00 93.88 83 ALA A O 1
ATOM 623 N N . PHE A 1 84 ? 4.629 2.460 -3.687 1.00 94.94 84 PHE A N 1
ATOM 624 C CA . PHE A 1 84 ? 5.172 1.715 -4.814 1.00 94.94 84 PHE A CA 1
ATOM 625 C C . PHE A 1 84 ? 5.004 2.514 -6.108 1.00 94.94 84 PHE A C 1
ATOM 627 O O . PHE A 1 84 ? 3.970 3.150 -6.327 1.00 94.94 84 PHE A O 1
ATOM 634 N N . ALA A 1 85 ? 6.025 2.509 -6.960 1.00 94.06 85 ALA A N 1
ATOM 635 C CA . ALA A 1 85 ? 6.054 3.298 -8.184 1.00 94.06 85 ALA A CA 1
ATOM 636 C C . ALA A 1 85 ? 4.929 2.880 -9.151 1.00 94.06 85 ALA A C 1
ATOM 638 O O . ALA A 1 85 ? 4.824 1.721 -9.557 1.00 94.06 85 ALA A O 1
ATOM 639 N N . ALA A 1 86 ? 4.096 3.844 -9.540 1.00 91.00 86 ALA A N 1
ATOM 640 C CA . ALA A 1 86 ? 2.962 3.672 -10.440 1.00 91.00 86 ALA A CA 1
ATOM 641 C C . ALA A 1 86 ? 3.307 4.198 -11.840 1.00 91.00 86 ALA A C 1
ATOM 643 O O . ALA A 1 86 ? 3.133 5.372 -12.154 1.00 91.00 86 ALA A O 1
ATOM 644 N N . HIS A 1 87 ? 3.811 3.322 -12.708 1.00 85.44 87 HIS A N 1
ATOM 645 C CA . HIS A 1 87 ? 4.046 3.676 -14.111 1.00 85.44 87 HIS A CA 1
ATOM 646 C C . HIS A 1 87 ? 2.725 3.962 -14.849 1.00 85.44 87 HIS A C 1
ATOM 648 O O . HIS A 1 87 ? 1.676 3.472 -14.444 1.00 85.44 87 HIS A O 1
ATOM 654 N N . GLU A 1 88 ? 2.775 4.703 -15.963 1.00 79.88 88 GLU A N 1
ATOM 655 C CA . GLU A 1 88 ? 1.579 5.159 -16.701 1.00 79.88 88 GLU A CA 1
ATOM 656 C C . GLU A 1 88 ? 0.582 4.039 -17.052 1.00 79.88 88 GLU A C 1
ATOM 658 O O . GLU A 1 88 ? -0.623 4.247 -16.962 1.00 79.88 88 GLU A O 1
ATOM 663 N N . ASP A 1 89 ? 1.076 2.825 -17.315 1.00 78.56 89 ASP A N 1
ATOM 664 C CA . ASP A 1 89 ? 0.248 1.664 -17.683 1.00 78.56 89 ASP A CA 1
ATOM 665 C C . ASP A 1 89 ? 0.021 0.681 -16.524 1.00 78.56 89 ASP A C 1
ATOM 667 O O . ASP A 1 89 ? -0.361 -0.481 -16.724 1.00 78.56 89 ASP A O 1
ATOM 671 N N . ALA A 1 90 ? 0.266 1.111 -15.285 1.00 77.44 90 ALA A N 1
ATOM 672 C CA . ALA A 1 90 ? 0.045 0.267 -14.118 1.00 77.44 90 ALA A CA 1
ATOM 673 C C . ALA A 1 90 ? -1.427 -0.176 -14.004 1.00 77.44 90 ALA A C 1
ATOM 675 O O . ALA A 1 90 ? -1.700 -1.254 -13.476 1.00 77.44 90 ALA A O 1
ATOM 676 N N . GLY A 1 91 ? -2.359 0.575 -14.605 1.00 78.06 91 GLY A N 1
ATOM 677 C CA . GLY A 1 91 ? -3.800 0.347 -14.473 1.00 78.06 91 GLY A CA 1
ATOM 678 C C . GLY A 1 91 ? -4.336 0.831 -13.127 1.00 78.06 91 GLY A C 1
ATOM 679 O O . GLY A 1 91 ? -5.400 0.397 -12.707 1.00 78.06 91 GLY A O 1
ATOM 680 N N . ILE A 1 92 ? -3.575 1.697 -12.453 1.00 81.12 92 ILE A N 1
ATOM 681 C CA . ILE A 1 92 ? -3.982 2.361 -11.219 1.00 81.12 92 ILE A CA 1
ATOM 682 C C . ILE A 1 92 ? -4.784 3.604 -11.586 1.00 81.12 92 ILE A C 1
ATOM 684 O O . ILE A 1 92 ? -4.393 4.363 -12.478 1.00 81.12 92 ILE A O 1
ATOM 688 N N . HIS A 1 93 ? -5.910 3.803 -10.909 1.00 80.25 93 HIS A N 1
ATOM 689 C CA . HIS A 1 93 ? -6.744 4.973 -11.123 1.00 80.25 93 HIS A CA 1
ATOM 690 C C . HIS A 1 93 ? -5.993 6.251 -10.719 1.00 80.25 93 HIS A C 1
ATOM 692 O O . HIS A 1 93 ? -5.239 6.266 -9.749 1.00 80.25 93 HIS A O 1
ATOM 698 N N . TYR A 1 94 ? -6.195 7.351 -11.449 1.00 78.19 94 TYR A N 1
ATOM 699 C CA . TYR A 1 94 ? -5.424 8.582 -11.233 1.00 78.19 94 TYR A CA 1
ATOM 700 C C . TYR A 1 94 ? -5.608 9.178 -9.827 1.00 78.19 94 TYR A C 1
ATOM 702 O O . TYR A 1 94 ? -4.705 9.839 -9.330 1.00 78.19 94 TYR A O 1
ATOM 710 N N . SER A 1 95 ? -6.750 8.931 -9.174 1.00 74.56 95 SER A N 1
ATOM 711 C CA . SER A 1 95 ? -7.009 9.387 -7.799 1.00 74.56 95 SER A CA 1
ATOM 712 C C . SER A 1 95 ? -6.171 8.667 -6.742 1.00 74.56 95 SER A C 1
ATOM 714 O O . SER A 1 95 ? -6.061 9.163 -5.626 1.00 74.56 95 SER A O 1
ATOM 716 N N . ASP A 1 96 ? -5.604 7.507 -7.072 1.00 78.19 96 ASP A N 1
ATOM 717 C CA . ASP A 1 96 ? -4.741 6.723 -6.182 1.00 78.19 96 ASP A CA 1
ATOM 718 C C . ASP A 1 96 ? -3.251 7.009 -6.401 1.00 78.19 96 ASP A C 1
ATOM 720 O O . ASP A 1 96 ? -2.390 6.371 -5.786 1.00 78.19 96 ASP A O 1
ATOM 724 N N . ILE A 1 97 ? -2.941 7.943 -7.303 1.00 86.62 97 ILE A N 1
ATOM 725 C CA . ILE A 1 97 ? -1.581 8.310 -7.666 1.00 86.62 97 ILE A CA 1
ATOM 726 C C . ILE A 1 97 ? -1.218 9.626 -6.987 1.00 86.62 97 ILE A C 1
ATOM 728 O O . ILE A 1 97 ? -1.872 10.650 -7.171 1.00 86.62 97 ILE A O 1
ATOM 732 N N . ILE A 1 98 ? -0.122 9.595 -6.240 1.00 86.88 98 ILE A N 1
ATOM 733 C CA . ILE A 1 98 ? 0.556 10.772 -5.714 1.00 86.88 98 ILE A CA 1
ATOM 734 C C . ILE A 1 98 ? 1.759 11.041 -6.603 1.00 86.88 98 ILE A C 1
ATOM 736 O O . ILE A 1 98 ? 2.640 10.194 -6.744 1.00 86.88 98 ILE A O 1
ATOM 740 N N . GLU A 1 99 ? 1.808 12.226 -7.193 1.00 90.38 99 GLU A N 1
ATOM 741 C CA . GLU A 1 99 ? 2.958 12.669 -7.974 1.00 90.38 99 GLU A CA 1
ATOM 742 C C . GLU A 1 99 ? 3.856 13.534 -7.096 1.00 90.38 99 GLU A C 1
ATOM 744 O O . GLU A 1 99 ? 3.413 14.529 -6.519 1.00 90.38 99 GLU A O 1
ATOM 749 N N . THR A 1 100 ? 5.122 13.144 -6.967 1.00 86.75 100 THR A N 1
ATOM 750 C CA . THR A 1 100 ? 6.104 13.938 -6.229 1.00 86.75 100 THR A CA 1
ATOM 751 C C . THR A 1 100 ? 6.530 15.151 -7.048 1.00 86.75 100 THR A C 1
ATOM 753 O O . THR A 1 100 ? 6.601 15.108 -8.274 1.00 86.75 100 THR A O 1
ATOM 756 N N . ALA A 1 101 ? 6.859 16.248 -6.366 1.00 81.06 101 ALA A N 1
ATOM 757 C CA . ALA A 1 101 ? 7.323 17.485 -7.003 1.00 81.06 101 ALA A CA 1
ATOM 758 C C . ALA A 1 101 ? 8.798 17.432 -7.463 1.00 81.06 101 ALA A C 1
ATOM 760 O O . ALA A 1 101 ? 9.398 18.468 -7.751 1.00 81.06 101 ALA A O 1
ATOM 761 N N . ASP A 1 102 ? 9.408 16.246 -7.499 1.00 76.75 102 ASP A N 1
ATOM 762 C CA . ASP A 1 102 ? 10.795 16.064 -7.914 1.00 76.75 102 ASP A CA 1
ATOM 763 C C . ASP A 1 102 ? 10.967 16.255 -9.429 1.00 76.75 102 ASP A C 1
ATOM 765 O O . ASP A 1 102 ? 10.013 16.233 -10.208 1.00 76.75 102 ASP A O 1
ATOM 769 N N . ALA A 1 103 ? 12.215 16.434 -9.873 1.00 72.00 103 ALA A N 1
ATOM 770 C CA . ALA A 1 103 ? 12.523 16.611 -11.295 1.00 72.00 103 ALA A CA 1
ATOM 771 C C . ALA A 1 103 ? 12.062 15.420 -12.158 1.00 72.00 103 ALA A C 1
ATOM 773 O O . ALA A 1 103 ? 11.781 15.592 -13.342 1.00 72.00 103 ALA A O 1
ATOM 774 N N . ALA A 1 104 ? 11.966 14.226 -11.562 1.00 78.88 104 ALA A N 1
ATOM 775 C CA . ALA A 1 104 ? 11.482 13.018 -12.217 1.00 78.88 104 ALA A CA 1
ATOM 776 C C . ALA A 1 104 ? 9.946 12.892 -12.233 1.00 78.88 104 ALA A C 1
ATOM 778 O O . ALA A 1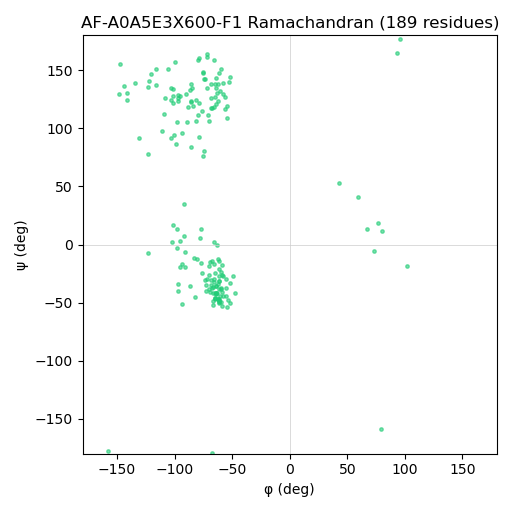 104 ? 9.438 12.031 -12.950 1.00 78.88 104 ALA A O 1
ATOM 779 N N . ARG A 1 105 ? 9.219 13.726 -11.470 1.00 85.06 105 ARG A N 1
ATOM 780 C CA . ARG A 1 105 ? 7.767 13.635 -11.234 1.00 85.06 105 ARG A CA 1
ATOM 781 C C . ARG A 1 105 ? 7.319 12.205 -10.977 1.00 85.06 105 ARG A C 1
ATOM 783 O O . ARG A 1 105 ? 6.447 11.662 -11.660 1.00 85.06 105 ARG A O 1
ATOM 790 N N . THR A 1 106 ? 7.982 11.567 -10.021 1.00 90.06 106 THR A N 1
ATOM 791 C CA . THR A 1 106 ? 7.743 10.156 -9.746 1.00 90.06 106 THR A CA 1
ATOM 792 C C . THR A 1 106 ? 6.304 9.959 -9.271 1.00 90.06 106 THR A C 1
ATOM 794 O O . THR A 1 106 ? 5.809 10.653 -8.385 1.00 90.06 106 THR A O 1
ATOM 797 N N . ARG A 1 107 ? 5.617 9.002 -9.893 1.00 92.81 107 ARG A N 1
ATOM 798 C CA . ARG A 1 107 ? 4.227 8.658 -9.598 1.00 92.81 107 ARG A CA 1
ATOM 799 C C . ARG A 1 107 ? 4.212 7.497 -8.617 1.00 92.81 107 ARG A C 1
ATOM 801 O O . ARG A 1 107 ? 4.836 6.465 -8.869 1.00 92.81 107 ARG A O 1
ATOM 808 N N . TRP A 1 108 ? 3.490 7.648 -7.520 1.00 92.69 108 TRP A N 1
ATOM 809 C CA . TRP A 1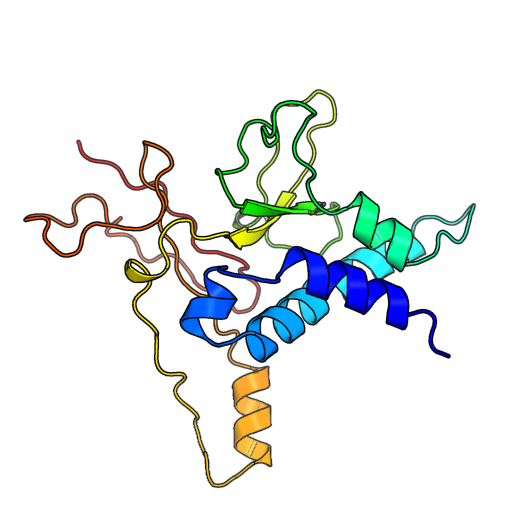 108 ? 3.432 6.677 -6.437 1.00 92.69 108 TRP A CA 1
ATOM 810 C C . TRP A 1 108 ? 1.999 6.258 -6.185 1.00 92.69 108 TRP A C 1
ATOM 812 O O . TRP A 1 108 ? 1.117 7.099 -6.073 1.00 92.69 108 TRP A O 1
ATOM 822 N N . CYS A 1 109 ? 1.778 4.964 -6.023 1.00 91.06 109 CYS A N 1
ATOM 823 C CA . CYS A 1 109 ? 0.576 4.461 -5.382 1.00 91.06 109 CYS A CA 1
ATOM 824 C C . CYS A 1 109 ? 0.946 4.038 -3.964 1.00 91.06 109 CYS A C 1
ATOM 826 O O . CYS A 1 109 ? 1.986 3.412 -3.746 1.00 91.06 109 CYS A O 1
ATOM 828 N N . ILE A 1 110 ? 0.140 4.407 -2.976 1.00 90.00 110 ILE A N 1
ATOM 829 C CA . ILE A 1 110 ? 0.387 3.916 -1.625 1.00 90.00 110 ILE A CA 1
ATOM 830 C C . ILE A 1 110 ? -0.319 2.551 -1.487 1.00 90.00 110 ILE A C 1
ATOM 832 O O . ILE A 1 110 ? -1.480 2.399 -1.861 1.00 90.00 110 ILE A O 1
ATOM 836 N N . LEU A 1 111 ? 0.373 1.555 -0.946 1.00 90.38 111 LEU A N 1
ATOM 837 C CA . LEU A 1 111 ? -0.137 0.194 -0.771 1.00 90.38 111 LEU A CA 1
ATOM 838 C C . LEU A 1 111 ? -0.680 -0.039 0.641 1.00 90.38 111 LEU A C 1
ATOM 840 O O . LEU A 1 111 ? -1.716 -0.672 0.809 1.00 90.38 111 LEU A O 1
ATOM 844 N N . ASP A 1 112 ? 0.012 0.503 1.642 1.00 90.88 112 ASP A N 1
ATOM 845 C CA . ASP A 1 112 ? -0.325 0.394 3.064 1.00 90.88 112 ASP A CA 1
ATOM 846 C C . ASP A 1 112 ? 0.324 1.560 3.837 1.00 90.88 112 ASP A C 1
ATOM 848 O O . ASP A 1 112 ? 0.941 2.449 3.236 1.00 90.88 112 ASP A O 1
ATOM 852 N N . VAL A 1 113 ? 0.164 1.610 5.154 1.00 90.69 113 VAL A N 1
ATOM 853 C CA . VAL A 1 113 ? 0.706 2.653 6.029 1.00 90.69 113 VAL A CA 1
ATOM 854 C C . VAL A 1 113 ? 1.184 2.011 7.323 1.00 90.69 113 VAL A C 1
ATOM 856 O O . VAL A 1 113 ? 0.446 1.254 7.949 1.00 90.69 113 VAL A O 1
ATOM 859 N N . ARG A 1 114 ? 2.411 2.324 7.737 1.00 91.31 114 ARG A N 1
ATOM 860 C CA . ARG A 1 114 ? 2.962 1.931 9.038 1.00 91.31 114 ARG A CA 1
ATOM 861 C C . ARG A 1 114 ? 2.299 2.742 10.146 1.00 91.31 114 ARG A C 1
ATOM 863 O O . ARG A 1 114 ? 2.165 3.959 10.025 1.00 91.31 114 ARG A O 1
ATOM 870 N N . VAL A 1 115 ? 1.909 2.067 11.220 1.00 87.00 115 VAL A N 1
ATOM 871 C CA . VAL A 1 115 ? 1.182 2.649 12.348 1.00 87.00 115 VAL A CA 1
ATOM 872 C C . VAL A 1 115 ? 2.110 2.703 13.563 1.00 87.00 115 VAL A C 1
ATOM 874 O O . VAL A 1 115 ? 2.449 1.654 14.102 1.00 87.00 115 VAL A O 1
ATOM 877 N N . PRO A 1 116 ? 2.521 3.899 14.026 1.00 85.75 116 PRO A N 1
ATOM 878 C CA . PRO A 1 116 ? 3.374 4.022 15.211 1.00 85.75 116 PRO A CA 1
ATOM 879 C C . PRO A 1 116 ? 2.691 3.567 16.507 1.00 85.75 116 PRO A C 1
ATOM 881 O O . PRO A 1 116 ? 3.360 3.126 17.435 1.00 85.75 116 PRO A O 1
ATOM 884 N N . ASP A 1 117 ? 1.365 3.705 16.570 1.00 84.75 117 ASP A N 1
ATOM 885 C CA . ASP A 1 117 ? 0.533 3.355 17.719 1.00 84.75 117 ASP A CA 1
ATOM 886 C C . ASP A 1 117 ? -0.668 2.506 17.257 1.00 84.75 117 ASP A C 1
ATOM 888 O O . ASP A 1 117 ? -1.708 3.056 16.870 1.00 84.75 117 ASP A O 1
ATOM 892 N N . PRO A 1 118 ? -0.532 1.166 17.253 1.00 84.44 118 PRO A N 1
ATOM 893 C CA . PRO A 1 118 ? -1.561 0.250 16.757 1.00 84.44 118 PRO A CA 1
ATOM 894 C C . PRO A 1 118 ? -2.883 0.339 17.523 1.00 84.44 118 PRO A C 1
ATOM 896 O O . PRO A 1 118 ? -3.924 -0.025 16.983 1.00 84.44 118 PRO A O 1
ATOM 899 N N . THR A 1 119 ? -2.868 0.855 18.759 1.00 80.75 119 THR A N 1
ATOM 900 C CA . THR A 1 119 ? -4.069 0.980 19.602 1.00 80.75 119 THR A CA 1
ATOM 901 C C . THR A 1 119 ? -5.093 1.969 19.041 1.00 80.75 119 THR A C 1
ATOM 903 O O . THR A 1 119 ? -6.264 1.930 19.415 1.00 80.75 119 THR A O 1
ATOM 906 N N . ARG A 1 120 ? -4.669 2.826 18.104 1.00 75.25 120 ARG A N 1
ATOM 907 C CA . ARG A 1 120 ? -5.530 3.776 17.385 1.00 75.25 120 ARG A CA 1
ATOM 908 C C . ARG A 1 120 ? -6.303 3.141 16.234 1.00 75.25 120 ARG A C 1
ATOM 910 O O . ARG A 1 120 ? -7.198 3.778 15.683 1.00 75.25 120 ARG A O 1
ATOM 917 N N . ILE A 1 121 ? -5.952 1.919 15.842 1.00 77.44 121 ILE A N 1
ATOM 918 C CA . ILE A 1 121 ? -6.647 1.196 14.783 1.00 77.44 121 ILE A CA 1
ATOM 919 C C . ILE A 1 121 ? -7.788 0.419 15.418 1.00 77.44 121 ILE A C 1
ATOM 921 O O . ILE A 1 121 ? -7.563 -0.458 16.247 1.00 77.44 121 ILE A O 1
ATOM 925 N N . ILE A 1 122 ? -9.018 0.731 15.015 1.00 69.50 122 ILE A N 1
ATOM 926 C CA . ILE A 1 122 ? -10.179 -0.083 15.367 1.00 69.50 122 ILE A CA 1
ATOM 927 C C . ILE A 1 122 ? -10.134 -1.328 14.477 1.00 69.50 122 ILE A C 1
ATOM 929 O O . ILE A 1 122 ? -10.283 -1.190 13.259 1.00 69.50 122 ILE A O 1
ATOM 933 N N . PRO A 1 123 ? -9.950 -2.538 15.031 1.00 68.12 123 PRO A N 1
ATOM 934 C CA . PRO A 1 123 ? -9.977 -3.745 14.222 1.00 68.12 123 PRO A CA 1
ATOM 935 C C . PRO A 1 123 ? -11.378 -3.911 13.632 1.00 68.12 123 PRO A C 1
ATOM 937 O O . PRO A 1 123 ? -12.367 -4.000 14.363 1.00 68.12 123 PRO A O 1
ATOM 940 N N . ALA A 1 124 ? -11.479 -3.949 12.307 1.00 65.81 124 ALA A N 1
ATOM 941 C CA . ALA A 1 124 ? -12.723 -4.293 11.642 1.00 65.81 124 ALA A CA 1
ATOM 942 C C . ALA A 1 124 ? -12.807 -5.816 11.565 1.00 65.81 124 ALA A C 1
ATOM 944 O O . ALA A 1 124 ? -11.954 -6.469 10.965 1.00 65.81 124 ALA A O 1
ATOM 945 N N . THR A 1 125 ? -13.835 -6.408 12.171 1.00 62.44 125 THR A N 1
ATOM 946 C CA . THR A 1 125 ? -14.070 -7.841 11.990 1.00 62.44 125 THR A CA 1
ATOM 947 C C . THR A 1 125 ? -14.439 -8.076 10.532 1.00 62.44 125 THR A C 1
ATOM 949 O O . THR A 1 125 ? -15.437 -7.539 10.050 1.00 62.44 125 THR A O 1
ATOM 952 N N . ILE A 1 126 ? -13.627 -8.863 9.825 1.00 62.22 126 ILE A N 1
ATOM 953 C CA . ILE A 1 126 ? -13.924 -9.288 8.458 1.00 62.22 126 ILE A CA 1
ATOM 954 C C . ILE A 1 126 ? -15.287 -9.972 8.488 1.00 62.22 126 ILE A C 1
ATOM 956 O O . ILE A 1 126 ? -15.459 -11.005 9.138 1.00 62.22 126 ILE A O 1
ATOM 960 N N . VAL A 1 127 ? -16.269 -9.399 7.796 1.00 67.19 127 VAL A N 1
ATOM 961 C CA . VAL A 1 127 ? -17.504 -10.126 7.521 1.00 67.19 127 VAL A CA 1
ATOM 962 C C . VAL A 1 127 ? -17.124 -11.244 6.559 1.00 67.19 127 VAL A C 1
ATOM 964 O O . VAL A 1 127 ? -16.636 -10.983 5.466 1.00 67.19 127 VAL A O 1
ATOM 967 N N . VAL A 1 128 ? -17.311 -12.491 6.989 1.00 69.12 128 VAL A N 1
ATOM 968 C CA . VAL A 1 128 ? -17.026 -13.694 6.196 1.00 69.12 128 VAL A CA 1
ATOM 969 C C . VAL A 1 128 ? -18.354 -14.179 5.603 1.00 69.12 128 VAL A C 1
ATOM 971 O O . VAL A 1 128 ? -19.056 -14.975 6.240 1.00 69.12 128 VAL A O 1
ATOM 974 N N . PRO A 1 129 ? -18.780 -13.669 4.429 1.00 68.38 129 PRO A N 1
ATOM 975 C CA . PRO A 1 129 ? -20.054 -14.059 3.846 1.00 68.38 129 PRO A CA 1
ATOM 976 C C . PRO A 1 129 ? -20.014 -15.544 3.484 1.00 68.38 129 PRO A C 1
ATOM 978 O O . PRO A 1 129 ? -19.031 -16.037 2.949 1.00 68.38 129 PRO A O 1
ATOM 981 N N . TYR A 1 130 ? -21.093 -16.279 3.746 1.00 82.56 130 TYR A N 1
ATOM 982 C CA . TYR A 1 130 ? -21.162 -17.707 3.411 1.00 82.56 130 TYR A CA 1
ATOM 983 C C . TYR A 1 130 ? -20.067 -18.565 4.079 1.00 82.56 130 TYR A C 1
ATOM 985 O O . TYR A 1 130 ? -19.548 -19.483 3.452 1.00 82.56 130 TYR A O 1
ATOM 993 N N . ALA A 1 131 ? -19.739 -18.319 5.355 1.00 79.06 131 ALA A N 1
ATOM 994 C CA . ALA A 1 131 ? -18.687 -19.038 6.094 1.00 79.06 131 ALA A CA 1
ATOM 995 C C . ALA A 1 131 ? -18.750 -20.583 6.008 1.00 79.06 131 ALA A C 1
ATOM 997 O O . ALA A 1 131 ? -17.727 -21.253 6.110 1.00 79.06 131 ALA A O 1
ATOM 998 N N . THR A 1 132 ? -19.934 -21.164 5.790 1.00 89.25 132 THR A N 1
ATOM 999 C CA . THR A 1 132 ? -20.135 -22.616 5.631 1.00 89.25 132 THR A CA 1
ATOM 1000 C C . THR A 1 132 ? -20.054 -23.114 4.180 1.00 89.25 132 THR A C 1
ATOM 1002 O O . THR A 1 132 ? -20.094 -24.320 3.947 1.00 89.25 132 THR A O 1
ATOM 1005 N N . GLN A 1 133 ? -19.945 -22.222 3.191 1.00 85.94 133 GLN A N 1
ATOM 1006 C CA . GLN A 1 133 ? -19.919 -22.532 1.757 1.00 85.94 133 GLN A CA 1
ATOM 1007 C C . GLN A 1 133 ? -18.641 -21.976 1.119 1.00 85.94 133 GLN A C 1
ATOM 1009 O O . GLN A 1 133 ? 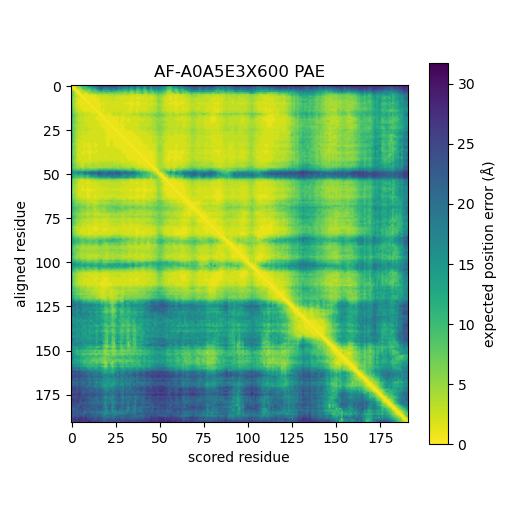-18.662 -20.952 0.435 1.00 85.94 133 GLN A O 1
ATOM 1014 N N . LEU A 1 134 ? -17.528 -22.688 1.324 1.00 78.94 134 LEU A N 1
ATOM 1015 C CA . LEU A 1 134 ? -16.169 -22.253 0.974 1.00 78.94 134 LEU A CA 1
ATOM 1016 C C . LEU A 1 134 ? -16.037 -21.689 -0.455 1.00 78.94 134 LEU A C 1
ATOM 1018 O O . LEU A 1 134 ? -15.396 -20.667 -0.663 1.00 78.94 134 LEU A O 1
ATOM 1022 N N . THR A 1 135 ? -16.679 -22.318 -1.444 1.00 82.44 135 THR A N 1
ATOM 1023 C CA . THR A 1 135 ? -16.633 -21.869 -2.846 1.00 82.44 135 THR A CA 1
ATOM 1024 C C . THR A 1 135 ? -17.295 -20.506 -3.050 1.00 82.44 135 THR A C 1
ATOM 1026 O O . THR A 1 135 ? -16.758 -19.670 -3.773 1.00 82.44 135 THR A O 1
ATOM 1029 N N . ARG A 1 136 ? -18.450 -20.261 -2.414 1.00 79.12 136 ARG A N 1
ATOM 1030 C CA . ARG A 1 136 ? -19.134 -18.962 -2.497 1.00 79.12 136 ARG A CA 1
ATOM 1031 C C . ARG A 1 136 ? -18.408 -17.901 -1.690 1.00 79.12 136 ARG A C 1
ATOM 1033 O O . ARG A 1 136 ? -18.279 -16.787 -2.175 1.00 79.12 136 ARG A O 1
ATOM 1040 N N . LEU A 1 137 ? -17.908 -18.264 -0.509 1.00 74.81 137 LEU A N 1
ATOM 1041 C CA . LEU A 1 137 ? -17.068 -17.388 0.299 1.00 74.81 137 LEU A CA 1
ATOM 1042 C C . LEU A 1 137 ? -15.872 -16.888 -0.515 1.00 74.81 137 LEU A C 1
ATOM 1044 O O . LEU A 1 137 ? -15.701 -15.684 -0.651 1.00 74.81 137 LEU A O 1
ATOM 1048 N N . ASN A 1 138 ? -15.096 -17.796 -1.112 1.00 68.12 138 ASN A N 1
ATOM 1049 C CA . ASN A 1 138 ? -13.929 -17.423 -1.911 1.00 68.12 138 ASN A CA 1
ATOM 1050 C C . ASN A 1 138 ? -14.324 -16.552 -3.108 1.00 68.12 138 ASN A C 1
ATOM 1052 O O . ASN A 1 138 ? -13.728 -15.505 -3.314 1.00 68.12 138 ASN A O 1
ATOM 1056 N N . SER A 1 139 ? -15.391 -16.917 -3.828 1.00 73.94 139 SER A N 1
ATOM 1057 C CA . SER A 1 139 ? -15.879 -16.113 -4.954 1.00 73.94 139 SER A CA 1
ATOM 1058 C C . SER A 1 139 ? -16.318 -14.702 -4.552 1.00 73.94 139 SER A C 1
ATOM 1060 O O . SER A 1 139 ? -16.250 -13.801 -5.382 1.00 73.94 139 SER A O 1
ATOM 1062 N N . GLU A 1 140 ? -16.822 -14.501 -3.337 1.00 69.56 140 GLU A N 1
ATOM 1063 C CA . GLU A 1 140 ? -17.255 -13.186 -2.854 1.00 69.56 140 GLU A CA 1
ATOM 1064 C C . GLU A 1 140 ? -16.101 -12.392 -2.241 1.00 69.56 140 GLU A C 1
ATOM 1066 O O . GLU A 1 140 ? -16.016 -11.187 -2.463 1.00 69.56 140 GLU A O 1
ATOM 1071 N N . LEU A 1 141 ? -15.161 -13.051 -1.558 1.00 65.19 141 LEU A N 1
ATOM 1072 C CA . LEU A 1 141 ? -13.909 -12.432 -1.114 1.00 65.19 141 LEU A CA 1
ATOM 1073 C C . LEU A 1 141 ? -13.039 -11.990 -2.299 1.00 65.19 141 LEU A C 1
ATOM 1075 O O . LEU A 1 141 ? -12.432 -10.927 -2.240 1.00 65.19 141 LEU A O 1
ATOM 1079 N N . ASP A 1 142 ? -13.037 -12.743 -3.401 1.00 64.75 142 ASP A N 1
ATOM 1080 C CA . ASP A 1 142 ? -12.351 -12.360 -4.643 1.00 64.75 142 ASP A CA 1
ATOM 1081 C C . ASP A 1 142 ? -12.969 -11.109 -5.290 1.00 64.75 142 ASP A C 1
ATOM 1083 O O . ASP A 1 142 ? -12.296 -10.389 -6.028 1.00 64.75 142 ASP A O 1
ATOM 1087 N N . ARG A 1 143 ? -14.252 -10.837 -5.016 1.00 64.69 143 ARG A N 1
ATOM 1088 C CA . ARG A 1 143 ? -14.994 -9.672 -5.530 1.00 64.69 143 ARG A CA 1
ATOM 1089 C C . ARG A 1 143 ? -15.015 -8.496 -4.558 1.00 64.69 143 ARG A C 1
ATOM 1091 O O . ARG A 1 143 ? -15.286 -7.373 -4.981 1.00 64.69 143 ARG A O 1
ATOM 1098 N N . THR A 1 144 ? -14.753 -8.748 -3.280 1.00 60.47 144 THR A N 1
ATOM 1099 C CA . THR A 1 144 ? -14.750 -7.743 -2.219 1.00 60.47 144 THR A CA 1
ATOM 1100 C C . THR A 1 144 ? -13.310 -7.350 -1.937 1.00 60.47 144 THR A C 1
ATOM 1102 O O . THR A 1 144 ? -12.625 -7.991 -1.141 1.00 60.47 144 THR A O 1
ATOM 1105 N N . ASP A 1 145 ? -12.831 -6.284 -2.578 1.00 63.03 145 ASP A N 1
ATOM 1106 C CA . ASP A 1 145 ? -11.566 -5.696 -2.150 1.00 63.03 145 ASP A CA 1
ATOM 1107 C C . ASP A 1 145 ? -11.792 -5.015 -0.792 1.00 63.03 145 ASP A C 1
ATOM 1109 O O . ASP A 1 145 ? -12.475 -3.994 -0.689 1.00 63.03 145 ASP A O 1
ATOM 1113 N N . MET A 1 146 ? -11.293 -5.626 0.285 1.00 60.72 146 MET A N 1
ATOM 1114 C CA . MET A 1 146 ? -11.382 -5.054 1.627 1.00 60.72 146 MET A CA 1
ATOM 1115 C C . MET A 1 146 ? -10.383 -3.909 1.753 1.00 60.72 146 MET A C 1
ATOM 1117 O O . MET A 1 146 ? -9.273 -4.081 2.253 1.00 60.72 146 MET A O 1
ATOM 1121 N N . LEU A 1 147 ? -10.766 -2.743 1.241 1.00 64.94 147 LEU A N 1
ATOM 1122 C CA . LEU A 1 147 ? -10.014 -1.497 1.317 1.00 64.94 147 LEU A CA 1
ATOM 1123 C C . LEU A 1 147 ? -10.217 -0.868 2.703 1.00 64.94 147 LEU A C 1
ATOM 1125 O O . LEU A 1 147 ? -11.327 -0.416 2.995 1.00 64.94 147 LEU A O 1
ATOM 1129 N N . PRO A 1 148 ? -9.191 -0.810 3.574 1.00 62.06 148 PRO A N 1
ATOM 1130 C CA . PRO A 1 148 ? -9.303 0.036 4.749 1.00 62.06 148 PRO A CA 1
ATOM 1131 C C . PRO A 1 148 ? -9.418 1.495 4.295 1.00 62.06 148 PRO A C 1
ATOM 1133 O O . PRO A 1 148 ? -8.674 1.963 3.429 1.00 62.06 148 PRO A O 1
ATOM 1136 N N . LEU A 1 149 ? -10.360 2.215 4.894 1.00 64.56 149 LEU A N 1
ATOM 1137 C CA . LEU A 1 149 ? -10.435 3.664 4.783 1.00 64.56 149 LEU A CA 1
ATOM 1138 C C . LEU A 1 149 ? -9.524 4.253 5.855 1.00 64.56 149 LEU A C 1
ATOM 1140 O O . LEU A 1 149 ? -9.692 3.978 7.042 1.00 64.56 149 LEU A O 1
ATOM 1144 N N . TRP A 1 150 ? -8.557 5.058 5.439 1.00 71.62 150 TRP A N 1
ATOM 1145 C CA . TRP A 1 150 ? -7.699 5.823 6.338 1.00 71.62 150 TRP A CA 1
ATOM 1146 C C . TRP A 1 150 ? -7.852 7.313 6.031 1.00 71.62 150 TRP A C 1
ATOM 1148 O O . TRP A 1 150 ? -8.058 7.723 4.893 1.00 71.62 150 TRP A O 1
ATOM 1158 N N . PHE A 1 151 ? -7.753 8.147 7.053 1.00 69.38 151 PHE A N 1
ATOM 1159 C CA . PHE A 1 151 ? -7.869 9.595 6.912 1.00 69.38 151 PHE A CA 1
ATOM 1160 C C . PHE A 1 151 ? -6.534 10.213 7.295 1.00 69.38 151 PHE A C 1
ATOM 1162 O O . PHE A 1 151 ? -5.932 9.778 8.276 1.00 69.38 151 PHE A O 1
ATOM 1169 N N . TRP A 1 152 ? -6.069 11.203 6.534 1.00 70.88 152 TRP A N 1
ATOM 1170 C CA . TRP A 1 152 ? -4.940 12.027 6.955 1.00 70.88 152 TRP A CA 1
ATOM 1171 C C . TRP A 1 152 ? -5.449 13.406 7.319 1.00 70.88 152 TRP A C 1
ATOM 1173 O O . TRP A 1 152 ? -6.107 14.088 6.528 1.00 70.88 152 TRP 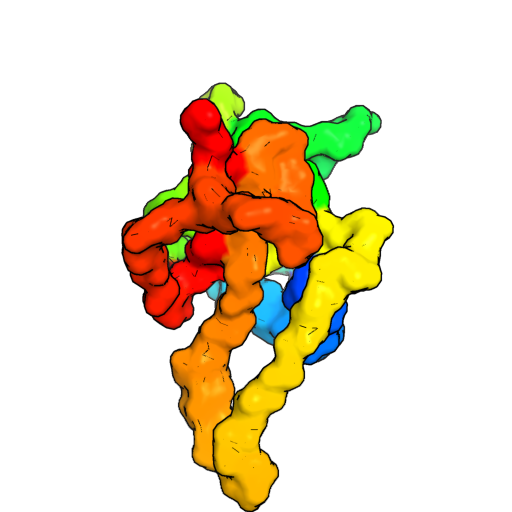A O 1
ATOM 1183 N N . GLN A 1 153 ? -5.109 13.824 8.525 1.00 69.12 153 GLN A N 1
ATOM 1184 C CA . GLN A 1 153 ? -5.347 15.182 8.976 1.00 69.12 153 GLN A CA 1
ATOM 1185 C C . GLN A 1 153 ? -4.394 16.152 8.259 1.00 69.12 153 GLN A C 1
ATOM 1187 O O . GLN A 1 153 ? -3.349 15.761 7.731 1.00 69.12 153 GLN A O 1
ATOM 1192 N N . LYS A 1 154 ? -4.720 17.452 8.253 1.00 68.19 154 LYS A N 1
ATOM 1193 C CA . LYS A 1 154 ? -3.850 18.508 7.685 1.00 68.19 154 LYS A CA 1
ATOM 1194 C C . LYS A 1 154 ? -2.433 18.514 8.280 1.00 68.19 154 LYS A C 1
ATOM 1196 O O . LYS A 1 154 ? -1.487 18.878 7.588 1.00 68.19 154 LYS A O 1
ATOM 1201 N N . ASN A 1 155 ? -2.277 18.099 9.536 1.00 69.38 155 ASN A N 1
ATOM 1202 C CA . ASN A 1 155 ? -0.981 17.958 10.211 1.00 69.38 155 ASN A CA 1
ATOM 1203 C C . ASN A 1 155 ? -0.210 16.680 9.798 1.00 69.38 155 ASN A C 1
ATOM 1205 O O . ASN A 1 155 ? 0.853 16.411 10.347 1.00 69.38 155 ASN A O 1
ATOM 1209 N N . SER A 1 156 ? -0.713 15.919 8.818 1.00 68.88 156 SER A N 1
ATOM 1210 C CA . SER A 1 156 ? -0.181 14.627 8.357 1.00 68.88 156 SER A CA 1
ATOM 1211 C C . SER A 1 156 ? -0.294 13.475 9.361 1.00 68.88 156 SER A C 1
ATOM 1213 O O . SER A 1 156 ? 0.305 12.421 9.140 1.00 68.88 156 SER A O 1
ATOM 1215 N N . GLU A 1 157 ? -1.080 13.627 10.429 1.00 73.44 157 GLU A N 1
ATOM 1216 C CA . GLU A 1 157 ? -1.411 12.521 11.327 1.00 73.44 157 GLU A CA 1
ATOM 1217 C C . GLU A 1 157 ? -2.447 11.578 10.703 1.00 73.44 157 GLU A C 1
ATOM 1219 O O . GLU A 1 157 ? -3.320 11.990 9.934 1.00 73.44 157 GLU A O 1
ATOM 1224 N N . LEU A 1 158 ? -2.335 10.292 11.044 1.00 74.94 158 LEU A N 1
ATOM 1225 C CA . LEU A 1 158 ? -3.217 9.227 10.573 1.00 74.94 158 LEU A CA 1
ATOM 1226 C C . LEU A 1 158 ? -4.418 9.054 11.518 1.00 74.94 158 LEU A C 1
ATOM 1228 O O . LEU A 1 158 ? -4.239 8.849 12.719 1.00 74.94 158 LEU A O 1
ATOM 1232 N N . GLY A 1 159 ? -5.625 9.043 10.953 1.00 71.81 159 GLY A N 1
ATOM 1233 C CA . GLY A 1 159 ? -6.894 8.814 11.648 1.00 71.81 159 GLY A CA 1
ATOM 1234 C C . GLY A 1 159 ? -7.627 10.097 12.050 1.00 71.81 159 GLY A C 1
ATOM 1235 O O . GLY A 1 159 ? -7.138 11.205 11.848 1.00 71.81 159 GLY A O 1
ATOM 1236 N N . VAL A 1 160 ? -8.819 9.937 12.631 1.00 66.38 160 VAL A N 1
ATOM 1237 C CA . VAL A 1 160 ? -9.614 11.024 13.226 1.00 66.38 160 VAL A CA 1
ATOM 1238 C C . VAL A 1 160 ? -9.889 10.710 14.701 1.00 66.38 160 VAL A C 1
ATOM 1240 O O . VAL A 1 160 ? -10.134 9.543 15.026 1.00 66.38 160 VAL A O 1
ATOM 1243 N N . PRO A 1 161 ? -9.844 11.692 15.616 1.00 63.56 161 PRO A N 1
ATOM 1244 C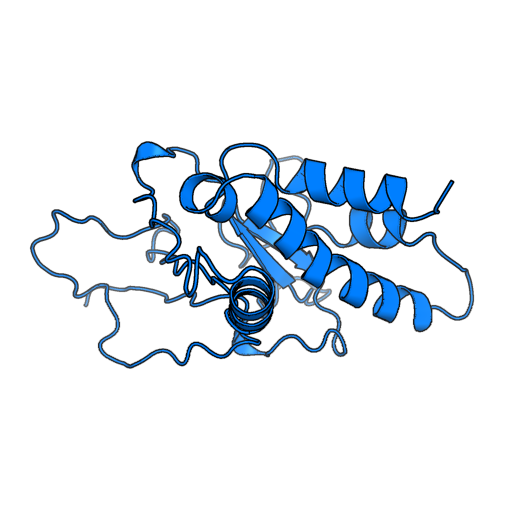 CA . PRO A 1 161 ? -10.180 11.449 17.014 1.00 63.56 161 PRO A CA 1
ATOM 1245 C C . PRO A 1 161 ? -11.661 11.070 17.176 1.00 63.56 161 PRO A C 1
ATOM 1247 O O . PRO A 1 161 ? -12.549 11.796 16.746 1.00 63.56 161 PRO A O 1
ATOM 1250 N N . ILE A 1 162 ? -11.942 9.943 17.838 1.00 60.00 162 ILE A N 1
ATOM 1251 C CA . ILE A 1 162 ? -13.321 9.464 18.090 1.00 60.00 162 ILE A CA 1
ATOM 1252 C C . ILE A 1 162 ? -14.050 10.356 19.111 1.00 60.00 162 ILE A C 1
ATOM 1254 O O . ILE A 1 162 ? -15.274 10.431 19.116 1.00 60.00 162 ILE A O 1
ATOM 1258 N N . ALA A 1 163 ? -13.294 11.022 19.988 1.00 59.53 163 ALA A N 1
ATOM 1259 C CA . ALA A 1 163 ? -13.819 11.836 21.082 1.00 59.53 163 ALA A CA 1
ATOM 1260 C C . ALA A 1 163 ? -14.010 13.321 20.720 1.00 59.53 163 ALA A C 1
ATOM 1262 O O . ALA A 1 163 ? -14.290 14.122 21.612 1.00 59.53 163 ALA A O 1
ATOM 1263 N N . GLU A 1 164 ? -13.836 13.713 19.455 1.00 57.09 164 GLU A N 1
ATOM 1264 C CA . GLU A 1 164 ? -14.096 15.096 19.056 1.00 57.09 164 GLU A CA 1
ATOM 1265 C C . GLU A 1 164 ? -15.594 15.405 18.994 1.00 57.09 164 GLU A C 1
ATOM 1267 O O . GLU A 1 164 ? -16.416 14.588 18.587 1.00 57.09 164 GLU A O 1
ATOM 1272 N N . SER A 1 165 ? -15.953 16.621 19.412 1.00 52.88 165 SER A N 1
ATOM 1273 C CA . SER A 1 165 ? -17.337 17.112 19.428 1.00 52.88 165 SER A CA 1
ATOM 1274 C C . SER A 1 165 ? -17.938 17.302 18.035 1.00 52.88 165 SER A C 1
ATOM 1276 O O . SER A 1 165 ? -19.146 17.494 17.913 1.00 52.88 165 SER A O 1
ATOM 1278 N N . SER A 1 166 ? -17.103 17.287 16.998 1.00 55.47 166 SER A N 1
ATOM 1279 C CA . SER A 1 166 ? -17.476 17.578 15.619 1.00 55.47 166 SER A CA 1
ATOM 1280 C C . SER A 1 166 ? -16.614 16.764 14.661 1.00 55.47 166 SER A C 1
ATOM 1282 O O . SER A 1 166 ? -15.390 16.821 14.737 1.00 55.47 166 SER A O 1
ATOM 1284 N N . PHE A 1 167 ? -17.241 16.069 13.714 1.00 58.16 167 PHE A N 1
ATOM 1285 C CA . PHE A 1 167 ? -16.551 15.405 12.607 1.00 58.16 167 PHE A CA 1
ATOM 1286 C C . PHE A 1 167 ? -16.449 16.328 11.388 1.00 58.16 167 PHE A C 1
ATOM 1288 O O . PHE A 1 167 ? -16.506 15.846 10.266 1.00 58.16 167 PHE A O 1
ATOM 1295 N N . ASP A 1 168 ? -16.283 17.641 11.585 1.00 58.22 168 ASP A N 1
ATOM 1296 C CA . ASP A 1 168 ? -16.142 18.643 10.502 1.00 58.22 168 ASP A CA 1
ATOM 1297 C C . ASP A 1 168 ? -14.948 18.347 9.587 1.00 58.22 168 ASP A C 1
ATOM 1299 O O . ASP A 1 168 ? -14.803 18.844 8.473 1.00 58.22 168 ASP A O 1
ATOM 1303 N N . CYS A 1 169 ? -14.065 17.513 10.109 1.00 52.09 169 CYS A N 1
ATOM 1304 C CA . CYS A 1 169 ? -12.915 16.970 9.459 1.00 52.09 169 CYS A CA 1
ATOM 1305 C C . CYS A 1 169 ? -13.358 15.976 8.330 1.00 52.09 169 CYS A C 1
ATOM 1307 O O . CYS A 1 169 ? -12.781 15.954 7.241 1.00 52.09 169 CYS A O 1
ATOM 1309 N N . LEU A 1 170 ? -14.452 15.244 8.554 1.00 55.03 170 LEU A N 1
ATOM 1310 C CA . LEU A 1 170 ? -15.262 14.411 7.656 1.00 55.03 170 LEU A CA 1
ATOM 1311 C C . LEU A 1 170 ? -15.783 15.142 6.400 1.00 55.03 170 LEU A C 1
ATOM 1313 O O . LEU A 1 170 ? -16.690 15.948 6.581 1.00 55.03 170 LEU A O 1
ATOM 1317 N N . PRO A 1 171 ? -15.348 14.931 5.138 1.00 54.69 171 PRO A N 1
ATOM 1318 C CA . PRO A 1 171 ? -16.056 15.573 4.033 1.00 54.69 171 PRO A CA 1
ATOM 1319 C C . PRO A 1 171 ? -17.457 14.963 3.866 1.00 54.69 171 PRO A C 1
ATOM 1321 O O . PRO A 1 171 ? -17.588 13.766 3.626 1.00 54.69 171 PRO A O 1
ATOM 1324 N N . ASP A 1 172 ? -18.495 15.805 3.865 1.00 49.81 172 ASP A N 1
ATOM 1325 C CA . ASP A 1 172 ? -19.909 15.426 3.647 1.00 49.81 172 ASP A CA 1
ATOM 1326 C C . ASP A 1 172 ? -20.220 14.880 2.236 1.00 49.81 172 ASP A C 1
ATOM 1328 O O . ASP A 1 172 ? -21.369 14.596 1.888 1.00 49.81 172 ASP A O 1
ATOM 1332 N N . ARG A 1 173 ? -19.208 14.751 1.369 1.00 44.25 173 ARG A N 1
ATOM 1333 C CA . ARG A 1 173 ? -19.372 14.261 -0.003 1.00 44.25 173 ARG A CA 1
ATOM 1334 C C . ARG A 1 173 ? -19.037 12.770 -0.075 1.00 44.25 173 ARG A C 1
ATOM 1336 O O . ARG A 1 173 ? -17.932 12.395 0.316 1.00 44.25 173 ARG A O 1
ATOM 1343 N N . PRO A 1 174 ? -19.919 11.928 -0.651 1.00 44.38 174 PRO A N 1
ATOM 1344 C CA . PRO A 1 174 ? -19.618 10.521 -0.888 1.00 44.38 174 PRO A CA 1
ATOM 1345 C C . PRO A 1 174 ? -18.318 10.380 -1.686 1.00 44.38 174 PRO A C 1
ATOM 1347 O O . PRO A 1 174 ? -18.218 10.864 -2.815 1.00 44.38 174 PRO A O 1
ATOM 1350 N N . THR A 1 175 ? -17.316 9.721 -1.110 1.00 45.50 175 THR A N 1
ATOM 1351 C CA . THR A 1 175 ? -16.120 9.303 -1.846 1.00 45.50 175 THR A CA 1
ATOM 1352 C C . THR A 1 175 ? -16.414 7.960 -2.495 1.00 45.50 175 THR A C 1
ATOM 1354 O O . THR A 1 175 ? -16.838 7.012 -1.838 1.00 45.50 175 THR A O 1
ATOM 1357 N N . ARG A 1 176 ? -16.268 7.889 -3.820 1.00 40.72 176 ARG A N 1
ATOM 1358 C CA . ARG A 1 176 ? -16.542 6.669 -4.578 1.00 40.72 176 ARG A CA 1
ATOM 1359 C C . ARG A 1 176 ? -15.453 5.642 -4.263 1.00 40.72 176 ARG A C 1
ATOM 1361 O O . ARG A 1 176 ? -14.304 5.845 -4.633 1.00 40.72 176 ARG A O 1
ATOM 1368 N N . ILE A 1 177 ? -15.824 4.569 -3.571 1.00 48.16 177 ILE A N 1
ATOM 1369 C CA . ILE A 1 177 ? -14.987 3.382 -3.379 1.00 48.16 177 ILE A CA 1
ATOM 1370 C C . ILE A 1 177 ? -15.287 2.451 -4.557 1.00 48.16 177 ILE A C 1
ATOM 1372 O O . ILE A 1 177 ? -16.372 1.872 -4.621 1.00 48.16 177 ILE A O 1
ATOM 1376 N N . GLU A 1 178 ? -14.378 2.349 -5.523 1.00 40.94 178 GLU A N 1
ATOM 1377 C CA . GLU A 1 178 ? -14.455 1.332 -6.580 1.00 40.94 178 GLU A CA 1
ATOM 1378 C C . GLU A 1 178 ? -13.523 0.162 -6.258 1.00 40.94 178 GLU A C 1
ATOM 1380 O O . GLU A 1 178 ? -12.540 0.326 -5.544 1.00 40.94 178 GLU A O 1
ATOM 1385 N N . ALA A 1 179 ? -13.791 -1.022 -6.818 1.00 38.12 179 ALA A N 1
ATOM 1386 C CA . ALA A 1 179 ? -12.939 -2.205 -6.636 1.00 38.12 179 ALA A CA 1
ATOM 1387 C C . ALA A 1 179 ? -11.501 -2.023 -7.171 1.00 38.12 179 ALA A C 1
ATOM 1389 O O . ALA A 1 179 ? -10.630 -2.833 -6.882 1.00 38.12 179 ALA A O 1
ATOM 1390 N N . SER A 1 180 ? -11.253 -0.981 -7.971 1.00 39.22 180 SER A N 1
ATOM 1391 C CA . SER A 1 180 ? -9.926 -0.586 -8.458 1.00 39.22 180 SER A CA 1
ATOM 1392 C C . SER A 1 180 ? -9.279 0.538 -7.646 1.00 39.22 180 SER A C 1
ATOM 1394 O O . SER A 1 180 ? -8.165 0.942 -7.978 1.00 39.22 180 SER A O 1
ATOM 1396 N N . SER A 1 181 ? -9.973 1.084 -6.644 1.00 42.28 181 SER A N 1
ATOM 1397 C CA . SER A 1 181 ? -9.442 2.157 -5.809 1.00 42.28 181 SER A CA 1
ATOM 1398 C C . SER A 1 181 ? -8.492 1.581 -4.775 1.00 42.28 181 SER A C 1
ATOM 1400 O O . SER A 1 181 ? -8.885 0.763 -3.957 1.00 42.28 181 SER A O 1
ATOM 1402 N N . LEU A 1 182 ? -7.241 2.019 -4.762 1.00 48.34 182 LEU A N 1
ATOM 1403 C CA . LEU A 1 182 ? -6.289 1.594 -3.735 1.00 48.34 182 LEU A CA 1
ATOM 1404 C C . LEU A 1 182 ? -6.581 2.245 -2.386 1.00 48.34 182 LEU A C 1
ATOM 1406 O O . LEU A 1 182 ? -6.281 1.638 -1.350 1.00 48.34 182 LEU A O 1
ATOM 1410 N N . LYS A 1 183 ? -7.129 3.471 -2.396 1.00 53.38 183 LYS A N 1
ATOM 1411 C CA . LYS A 1 183 ? -7.319 4.317 -1.214 1.00 53.38 183 LYS A CA 1
ATOM 1412 C C . LYS A 1 183 ? -8.557 5.201 -1.310 1.00 53.38 183 LYS A C 1
ATOM 1414 O O . LYS A 1 183 ? -8.938 5.671 -2.373 1.00 53.38 183 LYS A O 1
ATOM 1419 N N . VAL A 1 184 ? -9.069 5.577 -0.143 1.00 46.69 184 VAL A N 1
ATOM 1420 C CA . VAL A 1 184 ? -9.722 6.876 0.047 1.00 46.69 184 VAL A CA 1
ATOM 1421 C C . VAL A 1 184 ? -8.798 7.676 0.952 1.00 46.69 184 VAL A C 1
ATOM 1423 O O . VAL A 1 184 ? -8.763 7.444 2.151 1.00 46.69 184 VAL A O 1
ATOM 1426 N N . ALA A 1 185 ? -7.969 8.544 0.374 1.00 46.22 185 ALA A N 1
ATOM 1427 C CA . ALA A 1 185 ? -7.204 9.528 1.129 1.00 46.22 185 ALA A CA 1
ATOM 1428 C C . ALA A 1 185 ? -7.966 10.851 1.055 1.00 46.22 185 ALA A C 1
ATOM 1430 O O . ALA A 1 185 ? -8.009 11.496 0.009 1.00 46.22 185 ALA A O 1
ATOM 1431 N N . LEU A 1 186 ? -8.615 11.229 2.149 1.00 48.66 186 LEU A N 1
ATOM 1432 C CA . LEU A 1 186 ? -9.298 12.511 2.254 1.00 48.66 186 LEU A CA 1
ATOM 1433 C C . LEU A 1 186 ? -8.421 13.462 3.059 1.00 48.66 186 LEU A C 1
ATOM 1435 O O . LEU A 1 186 ? -7.985 13.121 4.157 1.00 48.66 186 LEU A O 1
ATOM 1439 N N . HIS A 1 187 ? -8.160 14.642 2.496 1.00 48.50 187 HIS A N 1
ATOM 1440 C CA . HIS A 1 187 ? -7.585 15.755 3.239 1.00 48.50 187 HIS A CA 1
ATOM 1441 C C . HIS A 1 187 ? -8.705 16.455 3.991 1.00 48.50 187 HIS A C 1
ATOM 1443 O O . HIS A 1 187 ? -9.554 17.142 3.427 1.00 48.50 187 HIS A O 1
ATOM 1449 N N . VAL A 1 188 ? -8.689 16.208 5.282 1.00 44.75 188 VAL A N 1
ATOM 1450 C CA . VAL A 1 188 ? -9.730 16.511 6.244 1.00 44.75 188 VAL A CA 1
ATOM 1451 C C . VAL A 1 188 ? -9.366 17.847 6.921 1.00 44.75 188 VAL A C 1
ATOM 1453 O O . VAL A 1 188 ? -8.240 18.000 7.400 1.00 44.75 188 VAL A O 1
ATOM 1456 N N . GLY A 1 189 ? -10.258 18.848 6.932 1.00 38.72 189 GLY A N 1
ATOM 1457 C CA . GLY A 1 189 ? -9.928 20.202 7.401 1.00 38.72 189 GLY A CA 1
ATOM 1458 C C . GLY A 1 189 ? -11.043 20.930 8.145 1.00 38.72 189 GLY A C 1
ATOM 1459 O O . GLY A 1 189 ? -12.155 20.981 7.649 1.00 38.72 189 GLY A O 1
ATOM 1460 N N . HIS A 1 190 ? -10.698 21.587 9.259 1.00 40.34 190 HIS A N 1
ATOM 1461 C CA . HIS A 1 190 ? -11.540 22.612 9.888 1.00 40.34 190 HIS A CA 1
ATOM 1462 C C . HIS A 1 190 ? -11.507 23.921 9.083 1.00 40.34 190 HIS A C 1
ATOM 1464 O O . HIS A 1 190 ? -10.449 24.280 8.535 1.00 40.34 190 HIS A O 1
ATOM 1470 N N . ASN A 1 191 ? -12.664 24.589 9.021 1.00 39.97 191 ASN A N 1
ATOM 1471 C CA . ASN A 1 191 ? -12.797 26.021 8.738 1.00 39.97 191 ASN A CA 1
ATOM 1472 C C . ASN A 1 191 ? -12.541 26.826 10.011 1.00 39.97 191 ASN A C 1
ATOM 1474 O O . ASN A 1 191 ? -12.984 26.361 11.083 1.00 39.97 191 ASN A O 1
#